Protein AF-A0A3A9EBL4-F1 (afdb_monomer)

Solvent-accessible surface area (backbone atoms only — not comparable to full-atom values): 12236 Å² total; per-residue (Å²): 110,71,69,59,55,54,48,52,52,47,47,51,51,21,50,49,46,47,50,50,47,50,52,38,44,67,73,43,67,75,43,18,71,71,34,55,80,47,41,34,54,45,45,35,53,19,52,48,49,41,44,66,68,71,44,68,57,75,61,40,61,74,67,60,41,65,67,60,50,49,48,53,50,51,47,51,51,49,47,52,52,33,62,72,68,69,54,61,70,53,60,49,29,47,53,45,39,51,49,50,49,65,68,35,67,89,73,61,85,75,53,71,67,57,51,51,52,56,17,48,51,18,36,53,50,29,50,54,53,69,76,48,73,64,74,92,45,57,45,48,56,44,17,39,51,42,50,55,17,42,54,26,30,46,51,40,40,49,55,48,25,67,74,67,68,40,70,72,40,51,61,53,43,52,49,51,50,52,53,46,48,53,50,32,60,73,50,63,6,66,70,28,52,54,53,48,53,52,48,49,50,64,70,72,49,60,74,76,65,67,71,42,69,63,59,58,53,50,53,51,50,55,60,61,70,74,108

Structure (mmCIF, N/CA/C/O backbone):
data_AF-A0A3A9EBL4-F1
#
_entry.id   AF-A0A3A9EBL4-F1
#
loop_
_atom_site.group_PDB
_atom_site.id
_atom_site.type_symbol
_atom_site.label_atom_id
_atom_site.label_alt_id
_atom_site.label_comp_id
_atom_site.label_asym_id
_atom_site.label_entity_id
_atom_site.label_seq_id
_atom_site.pdbx_PDB_ins_code
_atom_site.Cartn_x
_atom_site.Cartn_y
_atom_site.Cartn_z
_atom_site.occupancy
_atom_site.B_iso_or_equiv
_atom_site.auth_seq_id
_atom_site.auth_comp_id
_atom_site.auth_asym_id
_atom_site.auth_atom_id
_atom_site.pdbx_PDB_model_num
ATOM 1 N N . MET A 1 1 ? -13.754 17.097 17.887 1.00 50.94 1 MET A N 1
ATOM 2 C CA . MET A 1 1 ? -12.841 17.526 16.794 1.00 50.94 1 MET A CA 1
ATOM 3 C C . MET A 1 1 ? -11.365 17.196 17.041 1.00 50.94 1 MET A C 1
ATOM 5 O O . MET A 1 1 ? -10.735 16.683 16.127 1.00 50.94 1 MET A O 1
ATOM 9 N N . ALA A 1 2 ? -10.790 17.429 18.232 1.00 55.41 2 ALA A N 1
ATOM 10 C CA . ALA A 1 2 ? -9.366 17.145 18.490 1.00 55.41 2 ALA A CA 1
ATOM 11 C C . ALA A 1 2 ? -8.974 15.657 18.332 1.00 55.41 2 ALA A C 1
ATOM 13 O O . ALA A 1 2 ? -7.968 15.364 17.695 1.00 55.41 2 ALA A O 1
ATOM 14 N N . ASN A 1 3 ? -9.797 14.718 18.820 1.00 66.56 3 ASN A N 1
ATOM 15 C CA . ASN A 1 3 ? -9.537 13.278 18.655 1.00 66.56 3 ASN A CA 1
ATOM 16 C C . ASN A 1 3 ? -9.645 12.800 17.198 1.00 66.56 3 ASN A C 1
ATOM 18 O O . ASN A 1 3 ? -8.901 11.910 16.812 1.00 66.56 3 ASN A O 1
ATOM 22 N N . MET A 1 4 ? -10.517 13.403 16.380 1.00 67.44 4 MET A N 1
ATOM 23 C CA . MET A 1 4 ? -10.627 13.042 14.959 1.00 67.44 4 MET A CA 1
ATOM 24 C C . MET A 1 4 ? -9.386 13.479 14.177 1.00 67.44 4 MET A C 1
ATOM 26 O O . MET A 1 4 ? -8.810 12.665 13.468 1.00 67.44 4 MET A O 1
ATOM 30 N N . ARG A 1 5 ? -8.901 14.710 14.405 1.00 76.31 5 ARG A N 1
ATOM 31 C CA . ARG A 1 5 ? -7.647 15.188 13.799 1.00 76.31 5 ARG A CA 1
ATOM 32 C C . ARG A 1 5 ? -6.445 14.343 14.218 1.00 76.31 5 ARG A C 1
ATOM 34 O O . ARG A 1 5 ? -5.643 13.973 13.376 1.00 76.31 5 ARG A O 1
ATOM 41 N N . LYS A 1 6 ? -6.339 13.979 15.504 1.00 81.38 6 LYS A N 1
ATOM 42 C CA 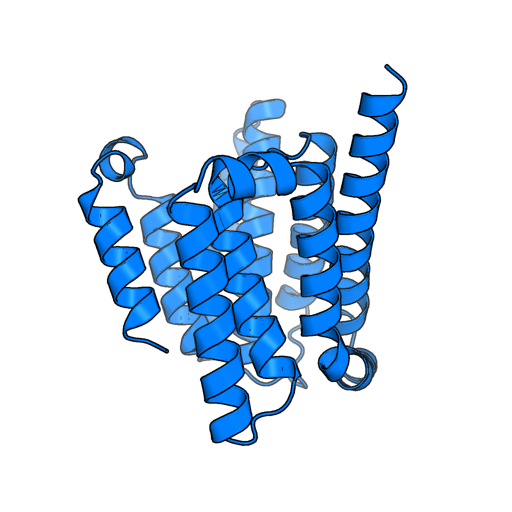. LYS A 1 6 ? -5.267 13.088 15.990 1.00 81.38 6 LYS A CA 1
ATOM 43 C C . LYS A 1 6 ? -5.276 11.727 15.290 1.00 81.38 6 LYS A C 1
ATOM 45 O O . LYS A 1 6 ? -4.216 11.259 14.893 1.00 81.38 6 LYS A O 1
ATOM 50 N N . ARG A 1 7 ? -6.454 11.118 15.111 1.00 86.06 7 ARG A N 1
ATOM 51 C CA . ARG A 1 7 ? -6.583 9.845 14.385 1.00 86.06 7 ARG A CA 1
ATOM 52 C C . ARG A 1 7 ? -6.145 9.976 12.931 1.00 86.06 7 ARG A C 1
ATOM 54 O O . ARG A 1 7 ? -5.419 9.119 12.448 1.00 86.06 7 ARG A O 1
ATOM 61 N N . GLU A 1 8 ? -6.529 11.060 12.269 1.00 90.25 8 GLU A N 1
ATOM 62 C CA . GLU A 1 8 ? -6.142 11.316 10.882 1.00 90.25 8 GLU A CA 1
ATOM 63 C C . GLU A 1 8 ? -4.623 11.494 10.719 1.00 90.25 8 GLU A C 1
ATOM 65 O O . GLU A 1 8 ? -4.043 10.952 9.782 1.00 90.25 8 GLU A O 1
ATOM 70 N N . TYR A 1 9 ? -3.948 12.173 11.654 1.00 92.00 9 TYR A N 1
ATOM 71 C CA . TYR A 1 9 ? -2.482 12.272 11.641 1.00 92.00 9 TYR A CA 1
ATOM 72 C C . TYR A 1 9 ? -1.793 10.910 11.773 1.00 92.00 9 TYR A C 1
ATOM 74 O O . TYR A 1 9 ? -0.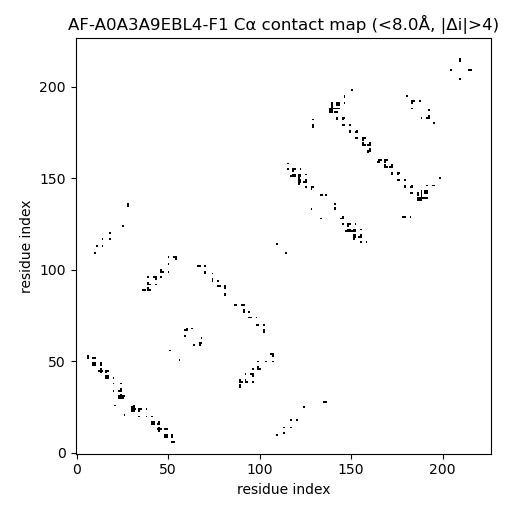781 10.682 11.115 1.00 92.00 9 TYR A O 1
ATOM 82 N N . ILE A 1 10 ? -2.331 10.001 12.593 1.00 93.06 10 ILE A N 1
ATOM 83 C CA . ILE A 1 10 ? -1.776 8.648 12.743 1.00 93.06 10 ILE A CA 1
ATOM 84 C C . ILE A 1 10 ? -1.966 7.838 11.455 1.00 93.06 10 ILE A C 1
ATOM 86 O O . ILE A 1 10 ? -1.046 7.135 11.043 1.00 93.06 10 ILE A O 1
ATOM 90 N N . ASP A 1 11 ? -3.107 7.982 10.778 1.00 93.88 11 ASP A N 1
ATOM 91 C CA . ASP A 1 11 ? -3.339 7.345 9.477 1.00 93.88 11 ASP A CA 1
ATOM 92 C C . ASP A 1 11 ? -2.333 7.846 8.424 1.00 93.88 11 ASP A C 1
ATOM 94 O O . ASP A 1 11 ? -1.742 7.051 7.693 1.00 93.88 11 ASP A O 1
ATOM 98 N N . TRP A 1 12 ? -2.078 9.159 8.381 1.00 95.38 12 TRP A N 1
ATOM 99 C CA . TRP A 1 12 ? -1.056 9.741 7.505 1.00 95.38 12 TRP A CA 1
ATOM 100 C C . TRP A 1 12 ? 0.360 9.285 7.865 1.00 95.38 12 TRP A C 1
ATOM 102 O O . TRP A 1 12 ? 1.151 9.016 6.965 1.00 95.38 12 TRP A O 1
ATOM 112 N N . ALA A 1 13 ? 0.685 9.157 9.154 1.00 95.00 13 ALA A N 1
ATOM 113 C CA . ALA A 1 13 ? 1.974 8.634 9.599 1.00 95.00 13 ALA A CA 1
ATOM 114 C C . ALA A 1 13 ? 2.163 7.164 9.187 1.00 95.00 13 ALA A C 1
ATOM 116 O O . ALA A 1 13 ? 3.221 6.796 8.681 1.00 95.00 13 ALA A O 1
ATOM 117 N N . SER A 1 14 ? 1.122 6.339 9.335 1.00 95.12 14 SER A N 1
ATOM 118 C CA . SER A 1 14 ? 1.110 4.952 8.860 1.00 95.12 14 SER A CA 1
ATOM 119 C C . SER A 1 14 ? 1.369 4.883 7.350 1.00 95.12 14 SER A C 1
ATOM 121 O O . SER A 1 14 ? 2.257 4.149 6.904 1.00 95.12 14 SER A O 1
ATOM 123 N N . LEU A 1 15 ? 0.668 5.705 6.568 1.00 94.88 15 LEU A N 1
ATOM 124 C CA . LEU A 1 15 ? 0.833 5.792 5.118 1.00 94.88 15 LEU A CA 1
ATOM 125 C C . LEU A 1 15 ? 2.241 6.270 4.724 1.00 94.88 15 LEU A C 1
ATOM 127 O O . LEU A 1 15 ? 2.848 5.700 3.820 1.00 94.88 15 LEU A O 1
ATOM 131 N N . LEU A 1 16 ? 2.797 7.251 5.440 1.00 96.25 16 LEU A N 1
ATOM 132 C CA . LEU A 1 16 ? 4.153 7.754 5.218 1.00 96.25 16 LEU A CA 1
ATOM 133 C C . LEU A 1 16 ? 5.217 6.670 5.434 1.00 96.25 16 LEU A C 1
ATOM 135 O O . LEU A 1 16 ? 6.160 6.592 4.647 1.00 96.25 16 LEU A O 1
ATOM 139 N N . ILE A 1 17 ? 5.065 5.814 6.451 1.00 95.88 17 ILE A N 1
ATOM 140 C CA . ILE A 1 17 ? 5.973 4.676 6.676 1.00 95.88 17 ILE A CA 1
ATOM 141 C C . ILE A 1 17 ? 5.939 3.737 5.468 1.00 95.88 17 ILE A C 1
ATOM 143 O O . ILE A 1 17 ? 6.992 3.427 4.912 1.00 95.88 17 ILE A O 1
ATOM 147 N N . THR A 1 18 ? 4.745 3.339 5.015 1.00 94.06 18 THR A N 1
ATOM 148 C CA . THR A 1 18 ? 4.609 2.461 3.841 1.00 94.06 18 THR A CA 1
ATOM 149 C C . THR A 1 18 ? 5.254 3.089 2.607 1.00 94.06 18 THR A C 1
ATOM 151 O O . THR A 1 18 ? 6.053 2.443 1.933 1.00 94.06 18 THR A O 1
ATOM 154 N N . ILE A 1 19 ? 4.974 4.365 2.335 1.00 95.12 19 ILE A N 1
ATOM 155 C CA . ILE A 1 19 ? 5.550 5.088 1.194 1.00 95.12 19 ILE A CA 1
ATOM 156 C C . ILE A 1 19 ? 7.072 5.145 1.292 1.00 95.12 19 ILE A C 1
ATOM 158 O O . ILE A 1 19 ? 7.754 4.885 0.307 1.00 95.12 19 ILE A O 1
ATOM 162 N N . THR A 1 20 ? 7.617 5.431 2.472 1.00 95.44 20 THR A N 1
ATOM 163 C CA . THR A 1 20 ? 9.068 5.488 2.682 1.00 95.44 20 THR A CA 1
ATOM 164 C C . THR A 1 20 ? 9.716 4.157 2.310 1.00 95.44 20 THR A C 1
ATOM 166 O O . THR A 1 20 ? 10.693 4.140 1.566 1.00 95.44 20 THR A O 1
ATOM 169 N N . PHE A 1 21 ? 9.135 3.033 2.737 1.00 94.19 21 PHE A N 1
ATOM 170 C CA . PHE A 1 21 ? 9.635 1.710 2.364 1.00 94.19 21 PHE A CA 1
ATOM 171 C C . PHE A 1 21 ? 9.464 1.398 0.875 1.00 94.19 21 PHE A C 1
ATOM 173 O O . PHE A 1 21 ? 10.365 0.789 0.305 1.00 94.19 21 PHE A O 1
ATOM 180 N N . LEU A 1 22 ? 8.391 1.853 0.216 1.00 92.88 22 LEU A N 1
ATOM 181 C CA . LEU A 1 22 ? 8.266 1.737 -1.244 1.00 92.88 22 LEU A CA 1
ATOM 182 C C . LEU A 1 22 ? 9.399 2.483 -1.963 1.00 92.88 22 LEU A C 1
ATOM 184 O O . LEU A 1 22 ? 10.016 1.934 -2.872 1.00 92.88 22 LEU A O 1
ATOM 188 N N . PHE A 1 23 ? 9.713 3.705 -1.532 1.00 94.12 23 PHE A N 1
ATOM 189 C CA . PHE A 1 23 ? 10.810 4.499 -2.092 1.00 94.12 23 PHE A CA 1
ATOM 190 C C . PHE A 1 23 ? 12.172 3.849 -1.851 1.00 94.12 23 PHE A C 1
ATOM 192 O O . PHE A 1 23 ? 12.937 3.680 -2.799 1.00 94.12 23 PHE A O 1
ATOM 199 N N . LEU A 1 24 ? 12.452 3.423 -0.621 1.00 93.38 24 LEU A N 1
ATOM 200 C CA . LEU A 1 24 ? 13.705 2.747 -0.290 1.00 93.38 24 LEU A CA 1
ATOM 201 C C . LEU A 1 24 ? 13.864 1.426 -1.053 1.00 93.38 24 LEU A C 1
ATOM 203 O O . LEU A 1 24 ? 14.941 1.149 -1.564 1.00 93.38 24 LEU A O 1
ATOM 207 N N . CYS A 1 25 ? 12.801 0.631 -1.179 1.00 90.88 25 CYS A N 1
ATOM 208 C CA . CYS A 1 25 ? 12.890 -0.684 -1.811 1.00 90.88 25 CYS A CA 1
ATOM 209 C C . CYS A 1 25 ? 12.867 -0.631 -3.341 1.00 90.88 25 CYS A C 1
ATOM 211 O O . CYS A 1 25 ? 13.392 -1.540 -3.979 1.00 90.88 25 CYS A O 1
ATOM 213 N N . PHE A 1 26 ? 12.234 0.373 -3.955 1.00 90.44 26 PHE A N 1
ATOM 214 C CA . PHE A 1 26 ? 11.895 0.296 -5.380 1.00 90.44 26 PHE A CA 1
ATOM 215 C C . PHE A 1 26 ? 12.433 1.440 -6.245 1.00 90.44 26 PHE A C 1
ATOM 217 O O . PHE A 1 26 ? 12.170 1.456 -7.453 1.00 90.44 26 PHE A O 1
ATOM 224 N N . ILE A 1 27 ? 13.222 2.368 -5.689 1.00 91.12 27 ILE A N 1
ATOM 225 C CA . ILE A 1 27 ? 13.956 3.373 -6.481 1.00 91.12 27 ILE A CA 1
ATOM 226 C C . ILE A 1 27 ? 15.198 2.790 -7.151 1.00 91.12 27 ILE A C 1
ATOM 228 O O . ILE A 1 27 ? 15.400 3.037 -8.336 1.00 91.12 27 ILE A O 1
ATOM 232 N N . ASN A 1 28 ? 16.018 2.022 -6.445 1.00 88.19 28 ASN A N 1
ATOM 233 C CA . ASN A 1 28 ? 17.206 1.383 -7.007 1.00 88.19 28 ASN A CA 1
ATOM 234 C C . ASN A 1 28 ? 17.581 0.145 -6.184 1.00 88.19 28 ASN A C 1
ATOM 236 O O . ASN A 1 28 ? 17.116 -0.025 -5.052 1.00 88.19 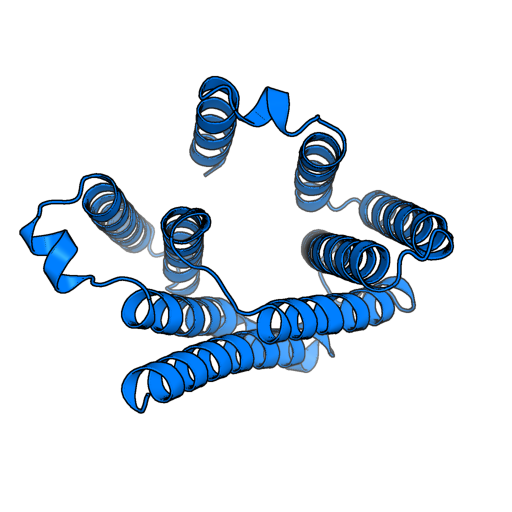28 ASN A O 1
ATOM 240 N N . HIS A 1 29 ? 18.417 -0.707 -6.772 1.00 88.94 29 HIS A N 1
ATOM 241 C CA . HIS A 1 29 ? 18.798 -1.974 -6.164 1.00 88.94 29 HIS A CA 1
ATOM 242 C C . HIS A 1 29 ? 19.639 -1.794 -4.887 1.00 88.94 29 HIS A C 1
ATOM 244 O O . HIS A 1 29 ? 19.386 -2.454 -3.884 1.00 88.94 29 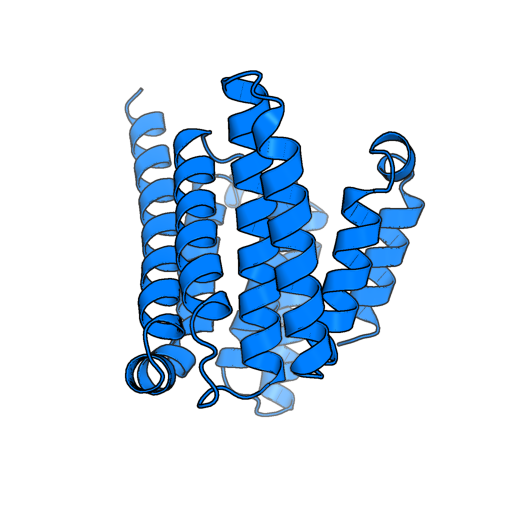HIS A O 1
ATOM 250 N N . ASP A 1 30 ? 20.555 -0.824 -4.860 1.00 90.19 30 ASP A N 1
ATOM 251 C CA . ASP A 1 30 ? 21.404 -0.572 -3.685 1.00 90.19 30 ASP A CA 1
ATOM 252 C C . ASP A 1 30 ? 20.604 -0.204 -2.426 1.00 90.19 30 ASP A C 1
ATOM 254 O O . ASP A 1 30 ? 20.937 -0.615 -1.311 1.00 90.19 30 ASP A O 1
ATOM 258 N N . ASN A 1 31 ? 19.546 0.599 -2.575 1.00 91.25 31 ASN A N 1
ATOM 259 C CA . ASN A 1 31 ? 18.668 0.937 -1.458 1.00 91.25 31 ASN A CA 1
ATOM 260 C C . ASN A 1 31 ? 17.785 -0.255 -1.082 1.00 91.25 31 ASN A C 1
ATOM 262 O O . ASN A 1 31 ? 17.530 -0.463 0.105 1.00 91.25 31 ASN A O 1
ATOM 266 N N . TYR A 1 32 ? 17.366 -1.056 -2.066 1.00 90.06 32 TYR A N 1
ATOM 267 C CA . TYR A 1 32 ? 16.613 -2.281 -1.832 1.00 90.06 32 TYR A CA 1
ATOM 268 C C . TYR A 1 32 ? 17.365 -3.254 -0.933 1.00 90.06 32 TYR A C 1
ATOM 270 O O . TYR A 1 32 ? 16.809 -3.673 0.080 1.00 90.06 32 TYR A O 1
ATOM 278 N N . GLU A 1 33 ? 18.623 -3.572 -1.242 1.00 88.94 33 GLU A N 1
ATOM 279 C CA . GLU A 1 33 ? 19.418 -4.519 -0.449 1.00 88.94 33 GLU A CA 1
ATOM 280 C C . GLU A 1 33 ? 19.565 -4.074 1.012 1.00 88.94 33 GLU A C 1
ATOM 282 O O . GLU A 1 33 ? 19.523 -4.892 1.932 1.00 88.94 33 GLU A O 1
ATOM 287 N N . LYS A 1 34 ? 19.662 -2.761 1.242 1.00 92.06 34 LYS A N 1
ATOM 288 C CA . LYS A 1 34 ? 19.751 -2.177 2.587 1.00 92.06 34 LYS A CA 1
ATOM 289 C C . LYS A 1 34 ? 18.406 -2.158 3.312 1.00 92.06 34 LYS A C 1
ATOM 291 O O . LYS A 1 34 ? 18.365 -2.290 4.534 1.00 92.06 34 LYS A O 1
ATOM 296 N N . ALA A 1 35 ? 17.310 -1.962 2.584 1.00 91.38 35 ALA A N 1
ATOM 297 C CA . ALA A 1 35 ? 15.981 -1.770 3.157 1.00 91.38 35 ALA A CA 1
ATOM 298 C C . ALA A 1 35 ? 15.193 -3.074 3.336 1.00 91.38 35 ALA A C 1
ATOM 300 O O . ALA A 1 35 ? 14.399 -3.178 4.274 1.00 91.38 35 ALA A O 1
ATOM 301 N N . ILE A 1 36 ? 15.414 -4.077 2.479 1.00 87.44 36 ILE A N 1
ATOM 302 C CA . ILE A 1 36 ? 14.648 -5.328 2.468 1.00 87.44 36 ILE A CA 1
ATOM 303 C C . ILE A 1 36 ? 14.659 -6.088 3.807 1.00 87.44 36 ILE A C 1
ATOM 305 O O . ILE A 1 36 ? 13.593 -6.590 4.174 1.00 87.44 36 ILE A O 1
ATOM 309 N N . PRO A 1 37 ? 15.747 -6.112 4.616 1.00 88.62 37 PRO A N 1
ATOM 310 C CA . PRO A 1 37 ? 15.721 -6.784 5.918 1.00 88.62 37 PRO A CA 1
ATOM 311 C C . PRO A 1 37 ? 14.736 -6.147 6.908 1.00 88.62 37 PRO A C 1
ATOM 313 O O . PRO A 1 37 ? 14.269 -6.808 7.834 1.00 88.62 37 PRO A O 1
ATOM 316 N N . TYR A 1 38 ? 14.403 -4.869 6.707 1.00 89.81 38 TYR A N 1
ATOM 317 C CA . TYR A 1 38 ? 13.516 -4.091 7.571 1.00 89.81 38 TYR A CA 1
ATOM 318 C C . TYR A 1 38 ? 12.125 -3.877 6.965 1.00 89.81 38 TYR A C 1
ATOM 320 O O . TYR A 1 38 ? 11.233 -3.392 7.658 1.00 89.81 38 TYR A O 1
ATOM 328 N N . ALA A 1 39 ? 11.911 -4.231 5.695 1.00 89.25 39 ALA A N 1
ATOM 329 C CA . ALA A 1 39 ? 10.679 -3.916 4.976 1.00 89.25 39 ALA A CA 1
ATOM 330 C C . ALA A 1 39 ? 9.435 -4.560 5.605 1.00 89.25 39 ALA A C 1
ATOM 332 O O . ALA A 1 39 ? 8.413 -3.892 5.770 1.00 89.25 39 ALA A O 1
ATOM 333 N N . SER A 1 40 ? 9.515 -5.831 6.019 1.00 89.44 40 SER A N 1
ATOM 334 C CA . SER A 1 40 ? 8.381 -6.509 6.660 1.00 89.44 40 SER A CA 1
ATOM 335 C C . SER A 1 40 ? 8.072 -5.941 8.048 1.00 89.44 40 SER A C 1
ATOM 337 O O . SER A 1 40 ? 6.899 -5.786 8.387 1.00 89.44 40 SER A O 1
ATOM 339 N N . LEU A 1 41 ? 9.096 -5.543 8.811 1.00 90.88 41 LEU A N 1
ATOM 340 C CA . LEU A 1 41 ? 8.935 -4.827 10.080 1.00 90.88 41 LEU A CA 1
ATOM 341 C C . LEU A 1 41 ? 8.310 -3.440 9.867 1.00 90.88 41 LEU A C 1
ATOM 343 O O . LEU A 1 41 ? 7.424 -3.041 10.619 1.00 90.88 41 LEU A O 1
ATOM 347 N N . GLY A 1 42 ? 8.739 -2.715 8.833 1.00 92.62 42 GLY A N 1
ATOM 348 C CA . GLY A 1 42 ? 8.178 -1.421 8.451 1.00 92.62 42 GLY A CA 1
ATOM 349 C C . GLY A 1 42 ? 6.696 -1.507 8.097 1.00 92.62 42 GLY A C 1
ATOM 350 O O . GLY A 1 42 ? 5.889 -0.719 8.595 1.00 92.62 42 GLY A O 1
ATOM 351 N N . ALA A 1 43 ? 6.321 -2.510 7.301 1.00 92.31 43 ALA A N 1
ATOM 352 C CA . ALA A 1 43 ? 4.926 -2.811 6.998 1.00 92.31 43 ALA A CA 1
ATOM 353 C C . ALA A 1 43 ? 4.134 -3.174 8.266 1.00 92.31 43 ALA A C 1
ATOM 355 O O . ALA A 1 43 ? 3.033 -2.661 8.455 1.00 92.31 43 ALA A O 1
ATOM 356 N N . PHE A 1 44 ? 4.717 -3.950 9.184 1.00 92.88 44 PHE A N 1
ATOM 357 C CA . PHE A 1 44 ? 4.071 -4.301 10.450 1.00 92.88 44 PHE A CA 1
ATOM 358 C C . PHE A 1 44 ? 3.850 -3.085 11.346 1.00 92.88 44 PHE A C 1
ATOM 360 O O . PHE A 1 44 ? 2.770 -2.917 11.906 1.00 92.88 44 PHE A O 1
ATOM 367 N N . ALA A 1 45 ? 4.831 -2.189 11.439 1.00 93.88 45 ALA A N 1
ATOM 368 C CA . ALA A 1 45 ? 4.693 -0.936 12.171 1.00 93.88 45 ALA A CA 1
ATOM 369 C C . ALA A 1 45 ? 3.600 -0.045 11.558 1.00 93.88 45 ALA A C 1
ATOM 371 O O . ALA A 1 45 ? 2.762 0.492 12.281 1.00 93.88 45 ALA A O 1
ATOM 372 N N . SER A 1 46 ? 3.566 0.074 10.227 1.00 95.31 46 SER A N 1
ATOM 373 C CA . SER A 1 46 ? 2.539 0.835 9.511 1.00 95.31 46 SER A CA 1
ATOM 374 C C . SER A 1 46 ? 1.133 0.270 9.753 1.00 95.31 46 SER A C 1
ATOM 376 O O . SER A 1 46 ? 0.241 1.008 10.187 1.00 95.31 46 SER A O 1
ATOM 378 N N . LEU A 1 47 ? 0.938 -1.035 9.544 1.00 94.06 47 LEU A N 1
ATOM 379 C CA . LEU A 1 47 ? -0.345 -1.712 9.741 1.00 94.06 47 LEU A CA 1
ATOM 380 C C . LEU A 1 47 ? -0.760 -1.731 11.212 1.00 94.06 47 LEU A C 1
ATOM 382 O O . LEU A 1 47 ? -1.926 -1.500 11.515 1.00 94.06 47 LEU A O 1
ATOM 386 N N . GLY A 1 48 ? 0.182 -1.936 12.131 1.00 93.31 48 GLY A N 1
ATOM 387 C CA . GLY A 1 48 ? -0.052 -1.899 13.571 1.00 93.31 48 GLY A CA 1
ATOM 388 C C . GLY A 1 48 ? -0.522 -0.524 14.047 1.00 93.31 48 GLY A C 1
ATOM 389 O O . GLY A 1 48 ? -1.499 -0.435 14.792 1.00 93.31 48 GLY A O 1
ATOM 390 N N . LEU A 1 49 ? 0.102 0.559 13.569 1.00 93.75 49 LEU A N 1
ATOM 391 C CA . LEU A 1 49 ? -0.364 1.923 13.847 1.00 93.75 49 LEU A CA 1
ATOM 392 C C . LEU A 1 49 ? -1.802 2.129 13.367 1.00 93.75 49 LEU A C 1
ATOM 394 O O . LEU A 1 49 ? -2.626 2.657 14.113 1.00 93.75 49 LEU A O 1
ATOM 398 N N . LEU A 1 50 ? -2.114 1.675 12.151 1.00 93.12 50 LEU A N 1
ATOM 399 C CA . LEU A 1 50 ? -3.456 1.770 11.580 1.00 93.12 50 LEU A CA 1
ATOM 400 C C . LEU A 1 50 ? -4.475 0.967 12.410 1.00 93.12 50 LEU A C 1
ATOM 402 O O . LEU A 1 50 ? -5.538 1.479 12.773 1.00 93.12 50 LEU A O 1
ATOM 406 N N . PHE A 1 51 ? -4.109 -0.265 12.773 1.00 92.75 51 PHE A N 1
ATOM 407 C CA . PHE A 1 51 ? -4.911 -1.191 13.561 1.00 92.75 51 PHE A CA 1
ATOM 408 C C . PHE A 1 51 ? -5.283 -0.585 14.913 1.00 92.75 51 PHE A C 1
ATOM 410 O O . PHE A 1 51 ? -6.465 -0.422 15.211 1.00 92.75 51 PHE A O 1
ATOM 417 N N . PHE A 1 52 ? -4.301 -0.172 15.717 1.00 92.19 52 PHE A N 1
ATOM 418 C CA . PHE A 1 52 ? -4.571 0.370 17.052 1.00 92.19 52 PHE A CA 1
ATOM 419 C C . PHE A 1 52 ? -5.264 1.739 17.018 1.00 92.19 52 PHE A C 1
ATOM 421 O O . PHE A 1 52 ? -5.953 2.100 17.975 1.00 92.19 52 PHE A O 1
ATOM 428 N N . ASN A 1 53 ? -5.127 2.496 15.926 1.00 92.81 53 ASN A N 1
ATOM 429 C CA . ASN A 1 53 ? -5.805 3.779 15.755 1.00 92.81 53 ASN A CA 1
ATOM 430 C C . ASN A 1 53 ? -7.303 3.627 15.436 1.00 92.81 53 ASN A C 1
ATOM 432 O O . ASN A 1 53 ? -8.139 4.383 15.948 1.00 92.81 53 ASN A O 1
ATOM 436 N N . LYS A 1 54 ? -7.648 2.660 14.578 1.00 89.44 54 LYS A N 1
ATOM 437 C CA . LYS A 1 54 ? -9.003 2.484 14.029 1.00 89.44 54 LYS A CA 1
ATOM 438 C C . LYS A 1 54 ? -9.826 1.461 14.798 1.00 89.44 54 LYS A C 1
ATOM 440 O O . LYS A 1 54 ? -11.029 1.655 14.973 1.00 89.44 54 LYS A O 1
ATOM 445 N N . ILE A 1 55 ? -9.191 0.402 15.287 1.00 88.69 55 ILE A N 1
ATOM 446 C CA . ILE A 1 55 ? -9.865 -0.725 15.922 1.00 88.69 55 ILE A CA 1
ATOM 447 C C . ILE A 1 55 ? -9.768 -0.582 17.444 1.00 88.69 55 ILE A C 1
ATOM 449 O O . ILE A 1 55 ? -8.669 -0.489 17.995 1.00 88.69 55 ILE A O 1
ATOM 453 N N . PRO A 1 56 ? -10.899 -0.601 18.174 1.00 87.56 56 PRO A N 1
ATOM 454 C CA . PRO A 1 56 ? -10.897 -0.506 19.628 1.00 87.56 56 PRO A CA 1
ATOM 455 C C . PRO A 1 56 ? -10.503 -1.856 20.257 1.00 87.56 56 PRO A C 1
ATOM 457 O O . PRO A 1 56 ? -11.324 -2.530 20.887 1.00 87.56 56 PRO A O 1
ATOM 460 N N . PHE A 1 57 ? -9.234 -2.240 20.092 1.00 87.19 57 PHE A N 1
ATOM 461 C CA . PHE A 1 57 ? -8.663 -3.549 20.429 1.00 87.19 57 PHE A CA 1
ATOM 462 C C . PHE A 1 57 ? -9.036 -4.039 21.834 1.00 87.19 57 PHE A C 1
ATOM 464 O O . PHE A 1 57 ? -9.623 -5.108 21.982 1.00 87.19 57 PHE A O 1
ATOM 471 N N . LEU A 1 58 ? -8.796 -3.220 22.865 1.00 86.12 58 LEU A N 1
ATOM 472 C CA . LEU A 1 58 ? -9.099 -3.562 24.263 1.00 86.12 58 LEU A CA 1
ATOM 473 C C . LEU A 1 58 ? -10.580 -3.898 24.491 1.00 86.12 58 LEU A C 1
ATOM 475 O O . LEU A 1 58 ? -10.909 -4.755 25.310 1.00 86.12 58 LEU A O 1
ATOM 479 N N . SER A 1 59 ? -11.484 -3.224 23.777 1.00 87.06 59 SER A N 1
ATOM 480 C CA . SER A 1 59 ? -12.921 -3.472 23.904 1.00 87.06 59 SER A CA 1
ATOM 481 C C . SER A 1 59 ? -13.337 -4.781 23.228 1.00 87.06 59 SER A C 1
ATOM 483 O O . SER A 1 59 ? -14.153 -5.517 23.781 1.00 87.06 59 SER A O 1
ATOM 485 N N . LEU A 1 60 ? -12.743 -5.101 22.075 1.00 87.88 60 LEU A N 1
ATOM 486 C CA . LEU A 1 60 ? -13.016 -6.326 21.322 1.00 87.88 60 LEU A CA 1
ATOM 487 C C . LEU A 1 60 ? -12.424 -7.557 22.011 1.00 87.88 60 LEU A C 1
ATOM 489 O O . LEU A 1 60 ? -13.073 -8.602 22.062 1.00 87.88 60 LEU A O 1
ATOM 493 N N . LEU A 1 61 ? -11.256 -7.404 22.642 1.00 87.00 61 LEU A N 1
ATOM 494 C CA . LEU A 1 61 ? -10.639 -8.446 23.459 1.00 87.00 61 LEU A CA 1
ATOM 495 C C . LEU A 1 61 ? -11.562 -8.855 24.619 1.00 87.00 61 LEU A C 1
ATOM 497 O O . LEU A 1 61 ? -11.845 -10.038 24.806 1.00 87.00 61 LEU A O 1
ATOM 501 N N . LYS A 1 62 ? -12.113 -7.870 25.347 1.00 87.94 62 LYS A N 1
ATOM 502 C CA . LYS A 1 62 ? -13.076 -8.105 26.440 1.00 87.94 62 LYS A CA 1
ATOM 503 C C . LYS A 1 62 ? -14.374 -8.749 25.952 1.00 87.94 62 LYS A C 1
ATOM 505 O O . LYS A 1 62 ? -14.941 -9.583 26.652 1.00 87.94 62 LYS A O 1
ATOM 510 N N . LYS A 1 63 ? -14.832 -8.385 24.751 1.00 90.38 63 LYS A N 1
ATOM 511 C CA . LYS A 1 63 ? -16.036 -8.947 24.117 1.00 90.38 63 LYS A CA 1
ATOM 512 C C . LYS A 1 63 ? -15.821 -10.328 23.491 1.00 90.38 63 LYS A C 1
ATOM 514 O O . LYS A 1 63 ? -16.785 -10.901 22.994 1.00 90.38 63 LYS A O 1
ATOM 519 N N . LYS A 1 64 ? -14.599 -10.870 23.538 1.00 86.00 64 LYS A N 1
ATOM 520 C CA . LYS A 1 64 ? -14.229 -12.151 22.919 1.00 86.00 64 LYS A CA 1
ATOM 521 C C . LYS A 1 64 ? -14.617 -12.217 21.439 1.00 86.00 64 LYS A C 1
ATOM 523 O O . LYS A 1 64 ? -15.204 -13.200 20.989 1.00 86.00 64 LYS A O 1
ATOM 528 N N . ASP A 1 65 ? -14.290 -11.162 20.696 1.00 86.69 65 ASP A N 1
ATOM 529 C CA . ASP A 1 65 ? -14.510 -11.133 19.251 1.00 86.69 65 ASP A CA 1
ATOM 530 C C . ASP A 1 65 ? -13.805 -12.316 18.565 1.00 86.69 65 ASP A C 1
ATOM 532 O O . ASP A 1 65 ? -12.601 -12.519 18.731 1.00 86.69 65 ASP A O 1
ATOM 536 N N . LYS A 1 66 ? -14.572 -13.136 17.838 1.00 84.62 66 LYS A N 1
ATOM 537 C CA . LYS A 1 66 ? -14.076 -14.408 17.292 1.00 84.62 66 LYS A CA 1
ATOM 538 C C . LYS A 1 66 ? -13.028 -14.201 16.205 1.00 84.62 66 LYS A C 1
ATOM 540 O O . LYS A 1 66 ? -12.096 -14.994 16.125 1.00 84.62 66 LYS A O 1
ATOM 545 N N . GLU A 1 67 ? -13.176 -13.164 15.386 1.00 79.19 67 GLU A N 1
ATOM 546 C CA . GLU A 1 67 ? -12.241 -12.868 14.300 1.00 79.19 67 GLU A CA 1
ATOM 547 C C . GLU A 1 67 ? -10.911 -12.367 14.862 1.00 79.19 67 GLU A C 1
ATOM 549 O O . GLU A 1 67 ? -9.852 -12.810 14.422 1.00 79.19 67 GLU A O 1
ATOM 554 N N . LEU A 1 68 ? -10.963 -11.520 15.894 1.00 84.56 68 LEU A N 1
ATOM 555 C CA . LEU A 1 68 ? -9.771 -11.040 16.587 1.00 84.56 68 LEU A CA 1
ATOM 556 C C . LEU A 1 68 ? -9.016 -12.185 17.271 1.00 84.56 68 LEU A C 1
ATOM 558 O O . LEU A 1 68 ? -7.795 -12.268 17.170 1.00 84.56 68 LEU A O 1
ATOM 562 N N . TRP A 1 69 ? -9.730 -13.085 17.953 1.00 83.88 69 TRP A N 1
ATOM 563 C CA . TRP A 1 69 ? -9.111 -14.256 18.575 1.00 83.88 69 TRP A CA 1
ATOM 564 C C . TRP A 1 69 ? -8.520 -15.218 17.546 1.00 83.88 69 TRP A C 1
ATOM 566 O O . TRP A 1 69 ? -7.446 -15.761 17.789 1.00 83.88 69 TRP A O 1
ATOM 576 N N . LEU A 1 70 ? -9.174 -15.403 16.396 1.00 82.69 70 LEU A N 1
ATOM 577 C CA . LEU A 1 70 ? -8.641 -16.220 15.307 1.00 82.69 70 LEU A CA 1
ATOM 578 C C . LEU A 1 70 ? -7.338 -15.629 14.755 1.00 82.69 70 LEU A C 1
ATOM 580 O O . LEU A 1 70 ? -6.383 -16.377 14.575 1.00 82.69 70 LEU A O 1
ATOM 584 N N . MET A 1 71 ? -7.273 -14.306 14.567 1.00 84.75 71 MET A N 1
ATOM 585 C CA . MET A 1 71 ? -6.046 -13.603 14.173 1.00 84.75 71 MET A CA 1
ATOM 586 C C . MET A 1 71 ? -4.928 -13.811 15.206 1.00 84.75 71 MET A C 1
ATOM 588 O O . MET A 1 71 ? -3.851 -14.268 14.845 1.00 84.75 71 MET A O 1
ATOM 592 N N . ILE A 1 72 ? -5.206 -13.573 16.495 1.00 85.38 72 ILE A N 1
ATOM 593 C CA . ILE A 1 72 ? -4.223 -13.732 17.585 1.00 85.38 72 ILE A CA 1
ATOM 594 C C . ILE A 1 72 ? -3.693 -15.170 17.665 1.00 85.38 72 ILE A C 1
ATOM 596 O O . ILE A 1 72 ? -2.494 -15.382 17.835 1.00 85.38 72 ILE A O 1
ATOM 600 N N . VAL A 1 73 ? -4.573 -16.170 17.559 1.00 84.44 73 VAL A N 1
ATOM 601 C CA . VAL A 1 73 ? -4.172 -17.584 17.595 1.00 84.44 73 VAL A CA 1
ATOM 602 C C . VAL A 1 73 ? -3.358 -17.949 16.355 1.00 84.44 73 VAL A C 1
ATOM 604 O O . VAL A 1 73 ? -2.347 -18.634 16.489 1.00 84.44 73 VAL A O 1
ATOM 607 N N . ALA A 1 74 ? -3.753 -17.480 15.168 1.00 80.81 74 ALA A N 1
ATOM 608 C CA . ALA A 1 74 ? -3.010 -17.717 13.934 1.00 80.81 74 ALA A CA 1
ATOM 609 C C . ALA A 1 74 ? -1.608 -17.086 13.980 1.00 80.81 74 ALA A C 1
ATOM 611 O O . ALA A 1 74 ? -0.634 -17.773 13.679 1.00 80.81 74 ALA A O 1
ATOM 612 N N . ASP A 1 75 ? -1.491 -15.838 14.442 1.00 82.12 75 ASP A N 1
ATOM 613 C CA . ASP A 1 75 ? -0.204 -15.164 14.663 1.00 82.12 75 ASP A CA 1
ATOM 614 C C . ASP A 1 75 ? 0.658 -15.922 15.685 1.00 82.12 75 ASP A C 1
ATOM 616 O O . ASP A 1 75 ? 1.857 -16.115 15.478 1.00 82.12 75 ASP A O 1
ATOM 620 N N . GLY A 1 76 ? 0.052 -16.400 16.778 1.00 83.06 76 GLY A N 1
ATOM 621 C CA . GLY A 1 76 ? 0.741 -17.184 17.804 1.00 83.06 76 GLY A CA 1
ATOM 622 C C . GLY A 1 76 ? 1.265 -18.527 17.286 1.00 83.06 76 GLY A C 1
ATOM 623 O O . GLY A 1 76 ? 2.406 -18.895 17.567 1.00 83.06 76 GLY A O 1
ATOM 624 N N . LEU A 1 77 ? 0.464 -19.242 16.491 1.00 83.19 77 LEU A N 1
ATOM 625 C CA . LEU A 1 77 ? 0.876 -20.490 15.842 1.00 83.19 77 LEU A CA 1
ATOM 626 C C . LEU A 1 77 ? 1.967 -20.249 14.796 1.00 83.19 77 LEU A C 1
ATOM 628 O O . LEU A 1 77 ? 2.925 -21.017 14.733 1.00 83.19 77 LEU A O 1
ATOM 632 N N . ALA A 1 78 ? 1.857 -19.174 14.012 1.00 79.44 78 ALA A N 1
ATOM 633 C CA . ALA A 1 78 ? 2.880 -18.782 13.052 1.00 79.44 78 ALA A CA 1
ATOM 634 C C . ALA A 1 78 ? 4.208 -18.465 13.751 1.00 79.44 78 ALA A C 1
ATOM 636 O O . ALA A 1 78 ? 5.251 -18.958 13.325 1.00 79.44 78 ALA A O 1
ATOM 637 N N . LEU A 1 79 ? 4.176 -17.715 14.858 1.00 81.31 79 LEU A N 1
ATOM 638 C CA . LEU A 1 79 ? 5.360 -17.440 15.671 1.00 81.31 79 LEU A CA 1
ATOM 639 C C . LEU A 1 79 ? 5.993 -18.735 16.187 1.00 81.31 79 LEU A C 1
ATOM 641 O O . LEU A 1 79 ? 7.197 -18.927 16.041 1.00 81.31 79 LEU A O 1
ATOM 645 N N . PHE A 1 80 ? 5.186 -19.635 16.755 1.00 82.12 80 PHE A N 1
ATOM 646 C CA . PHE A 1 80 ? 5.669 -20.919 17.258 1.00 82.12 80 PHE A CA 1
ATOM 647 C C . PHE A 1 80 ? 6.319 -21.758 16.152 1.00 82.12 80 PHE A C 1
ATOM 649 O O . PHE A 1 80 ? 7.430 -22.256 16.327 1.00 82.12 80 PHE A O 1
ATOM 656 N N . ASN A 1 81 ? 5.662 -21.866 14.995 1.00 81.31 81 ASN A N 1
ATOM 657 C CA . ASN A 1 81 ? 6.180 -22.607 13.849 1.00 81.31 81 ASN A CA 1
ATOM 658 C C . ASN A 1 81 ? 7.506 -22.018 13.339 1.00 81.31 81 ASN A C 1
ATOM 660 O O . ASN A 1 81 ? 8.448 -22.748 13.046 1.00 81.31 81 ASN A O 1
ATOM 664 N N . LEU A 1 82 ? 7.620 -20.691 13.279 1.00 81.50 82 LEU A N 1
ATOM 665 C CA . LEU A 1 82 ? 8.838 -20.031 12.809 1.00 81.50 82 LEU A CA 1
ATOM 666 C C . LEU A 1 82 ? 10.007 -20.171 13.784 1.00 81.50 82 LEU A C 1
ATOM 668 O O . LEU A 1 82 ? 11.137 -20.364 13.335 1.00 81.50 82 LEU A O 1
ATOM 672 N N . LEU A 1 83 ? 9.740 -20.127 15.094 1.00 81.00 83 LEU A N 1
ATOM 673 C CA . LEU A 1 83 ? 10.739 -20.435 16.118 1.00 81.00 83 LEU A CA 1
ATOM 674 C C . LEU A 1 83 ? 11.198 -21.895 16.020 1.00 81.00 83 LEU A C 1
ATOM 676 O O . LEU A 1 83 ? 12.388 -22.165 16.133 1.00 81.00 83 LEU A O 1
ATOM 680 N N . TYR A 1 84 ? 10.278 -22.826 15.754 1.00 81.25 84 TYR A N 1
ATOM 681 C CA . TYR A 1 84 ? 10.599 -24.243 15.577 1.00 81.25 84 TYR A CA 1
ATOM 682 C C . TYR A 1 84 ? 11.488 -24.502 14.348 1.00 81.25 84 TYR A C 1
ATOM 684 O O . TYR A 1 84 ? 12.432 -25.285 14.416 1.00 81.25 84 TYR A O 1
ATOM 692 N N . VAL A 1 85 ? 11.224 -23.812 13.234 1.00 81.88 85 VAL A N 1
ATOM 693 C CA . VAL A 1 85 ? 11.966 -23.961 11.967 1.00 81.88 85 VAL A CA 1
ATOM 694 C C . VAL A 1 85 ? 13.250 -23.105 11.929 1.00 81.88 85 VAL A C 1
ATOM 696 O O . VAL A 1 85 ? 13.996 -23.159 10.954 1.00 81.88 85 VAL A O 1
ATOM 699 N N . ASN A 1 86 ? 13.556 -22.333 12.984 1.00 75.62 86 ASN A N 1
ATOM 700 C CA . ASN A 1 86 ? 14.652 -21.347 13.014 1.00 75.62 86 ASN A CA 1
ATOM 701 C C . ASN A 1 86 ? 14.612 -20.368 11.823 1.00 75.62 86 ASN A C 1
ATOM 703 O O . ASN A 1 86 ? 15.642 -19.969 11.276 1.00 75.62 86 ASN A O 1
ATOM 707 N N . SER A 1 87 ? 13.409 -19.979 11.402 1.00 71.50 87 SER A N 1
ATOM 708 C CA . SER A 1 87 ? 13.243 -19.004 10.328 1.00 71.50 87 SER A CA 1
ATOM 709 C C . SER A 1 87 ? 13.529 -17.589 10.837 1.00 71.50 87 SER A C 1
ATOM 711 O O . SER A 1 87 ? 13.222 -17.242 11.977 1.00 71.50 87 SER A O 1
ATOM 713 N N . GLY A 1 88 ? 14.086 -16.734 9.976 1.00 74.25 88 GLY A N 1
ATOM 714 C CA . GLY A 1 88 ? 14.358 -15.339 10.321 1.00 74.25 88 GLY A CA 1
ATOM 715 C C . GLY A 1 88 ? 13.087 -14.558 10.684 1.00 74.25 88 GLY A C 1
ATOM 716 O O . GLY A 1 88 ? 12.010 -14.808 10.135 1.00 74.25 88 GLY A O 1
ATOM 717 N N . LEU A 1 89 ? 13.229 -13.555 11.560 1.00 72.88 89 LEU A N 1
ATOM 718 C CA . LEU A 1 89 ? 12.132 -12.694 12.038 1.00 72.88 89 LEU A CA 1
ATOM 719 C C . LEU A 1 89 ? 11.333 -12.031 10.903 1.00 72.88 89 LEU A C 1
ATOM 721 O O . LEU A 1 89 ? 10.147 -11.753 11.062 1.00 72.88 89 LEU A O 1
ATOM 725 N N . GLY A 1 90 ? 11.954 -11.816 9.740 1.00 73.00 90 GLY A N 1
ATOM 726 C CA . GLY A 1 90 ? 11.281 -11.263 8.567 1.00 73.00 90 GLY A CA 1
ATOM 727 C C . GLY A 1 90 ? 10.070 -12.087 8.115 1.00 73.00 90 GLY A C 1
ATOM 728 O O . GLY A 1 90 ? 9.056 -11.498 7.746 1.00 73.00 90 GLY A O 1
ATOM 729 N N . ALA A 1 91 ? 10.137 -13.421 8.212 1.00 77.19 91 ALA A N 1
ATOM 730 C CA . ALA A 1 91 ? 9.038 -14.314 7.844 1.00 77.19 91 ALA A CA 1
ATOM 731 C C . ALA A 1 91 ? 7.838 -14.185 8.796 1.00 77.19 91 ALA A C 1
ATOM 733 O O . ALA A 1 91 ? 6.693 -14.224 8.347 1.00 77.19 91 ALA A O 1
ATOM 734 N N . PHE A 1 92 ? 8.094 -13.952 10.088 1.00 81.75 92 PHE A N 1
ATOM 735 C CA . PHE A 1 92 ? 7.042 -13.722 11.082 1.00 81.75 92 PHE A CA 1
ATOM 736 C C . PHE A 1 92 ? 6.249 -12.464 10.754 1.00 81.75 92 PHE A C 1
ATOM 738 O O . PHE A 1 92 ? 5.024 -12.511 10.646 1.00 81.75 92 PHE A O 1
ATOM 745 N N . PHE A 1 93 ? 6.950 -11.357 10.505 1.00 85.00 93 PHE A N 1
ATOM 746 C CA . PHE A 1 93 ? 6.292 -10.107 10.146 1.00 85.00 93 PHE A CA 1
ATOM 747 C C . PHE A 1 93 ? 5.529 -10.211 8.825 1.00 85.00 93 PHE A C 1
ATOM 749 O O . PHE A 1 93 ? 4.467 -9.614 8.710 1.00 85.00 93 PHE A O 1
ATOM 756 N N . THR A 1 94 ? 5.991 -10.997 7.850 1.00 84.69 94 THR A N 1
ATOM 757 C CA . THR A 1 94 ? 5.229 -11.227 6.612 1.00 84.69 94 THR A CA 1
ATOM 758 C C . THR A 1 94 ? 3.877 -11.894 6.876 1.00 84.69 94 THR A C 1
ATOM 760 O O . THR A 1 94 ? 2.865 -11.423 6.353 1.00 84.69 94 THR A O 1
ATOM 763 N N . ILE A 1 95 ? 3.833 -12.940 7.711 1.00 82.75 95 ILE A N 1
ATOM 764 C CA . ILE A 1 95 ? 2.572 -13.608 8.074 1.00 82.75 95 ILE A CA 1
ATOM 765 C C . ILE A 1 95 ? 1.678 -12.660 8.884 1.00 82.75 95 ILE A C 1
ATOM 767 O O . ILE A 1 95 ? 0.505 -12.496 8.548 1.00 82.75 95 ILE A O 1
ATOM 771 N N . GLY A 1 96 ? 2.240 -11.968 9.879 1.00 85.38 96 GLY A N 1
ATOM 772 C CA . GLY A 1 96 ? 1.496 -11.000 10.686 1.00 85.38 96 GLY A CA 1
ATOM 773 C C . GLY A 1 96 ? 0.919 -9.850 9.856 1.00 85.38 96 GLY A C 1
ATOM 774 O O . GLY A 1 96 ? -0.226 -9.454 10.050 1.00 85.38 96 GLY A O 1
ATOM 775 N N . ASN A 1 97 ? 1.659 -9.353 8.861 1.00 89.88 97 ASN A N 1
ATOM 776 C CA . ASN A 1 97 ? 1.172 -8.331 7.931 1.00 89.88 97 ASN A CA 1
ATOM 777 C C . ASN A 1 97 ? -0.022 -8.824 7.115 1.00 89.88 97 ASN A C 1
ATOM 779 O O . ASN A 1 97 ? -0.999 -8.092 6.959 1.00 89.88 97 ASN A O 1
ATOM 783 N N . LEU A 1 98 ? 0.042 -10.058 6.608 1.00 85.69 98 LEU A N 1
ATOM 784 C CA . LEU A 1 98 ? -1.062 -10.662 5.869 1.00 85.69 98 LEU A CA 1
ATOM 785 C C . LEU A 1 98 ? -2.308 -10.796 6.754 1.00 85.69 98 LEU A C 1
ATOM 787 O O . LEU A 1 98 ? -3.398 -10.411 6.334 1.00 85.69 98 LEU A O 1
ATOM 791 N N . LEU A 1 99 ? -2.153 -11.294 7.982 1.00 84.00 99 LEU A N 1
ATOM 792 C CA . LEU A 1 99 ? -3.262 -11.473 8.921 1.00 84.00 99 LEU A CA 1
ATOM 793 C C . LEU A 1 99 ? -3.868 -10.135 9.364 1.00 84.00 99 LEU A C 1
ATOM 795 O O . LEU A 1 99 ? -5.093 -9.994 9.364 1.00 84.00 99 LEU A O 1
ATOM 799 N N . LEU A 1 100 ? -3.037 -9.125 9.635 1.00 88.06 100 LEU A N 1
ATOM 800 C CA . LEU A 1 100 ? -3.487 -7.760 9.912 1.00 88.06 100 LEU A CA 1
ATOM 801 C C . LEU A 1 100 ? -4.261 -7.165 8.730 1.00 88.06 100 LEU A C 1
ATOM 803 O O . LEU A 1 100 ? -5.337 -6.604 8.933 1.00 88.06 100 LEU A O 1
ATOM 807 N N . LEU A 1 101 ? -3.757 -7.304 7.499 1.00 87.56 101 LEU A N 1
ATOM 808 C CA . LEU A 1 101 ? -4.454 -6.838 6.296 1.00 87.56 101 LEU A CA 1
ATOM 809 C C . LEU A 1 101 ? -5.815 -7.518 6.134 1.00 87.56 101 LEU A C 1
ATOM 811 O O . LEU A 1 101 ? -6.811 -6.831 5.911 1.00 87.56 101 LEU A O 1
ATOM 815 N N . LEU A 1 102 ? -5.876 -8.843 6.287 1.00 80.88 102 LEU A N 1
ATOM 816 C CA . LEU A 1 102 ? -7.122 -9.605 6.180 1.00 80.88 102 LEU A CA 1
ATOM 817 C C . LEU A 1 102 ? -8.138 -9.199 7.251 1.00 80.88 102 LEU A C 1
ATOM 819 O O . LEU A 1 102 ? -9.315 -9.039 6.939 1.00 80.88 102 LEU A O 1
ATOM 823 N N . TYR A 1 103 ? -7.693 -9.000 8.492 1.00 84.25 103 TYR A N 1
ATOM 824 C CA . TYR A 1 103 ? -8.572 -8.581 9.580 1.00 84.25 103 TYR A CA 1
ATOM 825 C C . TYR A 1 103 ? -9.092 -7.147 9.401 1.00 84.25 103 TYR A C 1
ATOM 827 O O . TYR A 1 103 ? -10.219 -6.845 9.801 1.00 84.25 103 TYR A O 1
ATOM 835 N N . MET A 1 104 ? -8.272 -6.255 8.838 1.00 88.31 104 MET A N 1
ATOM 836 C CA . MET A 1 104 ? -8.612 -4.842 8.647 1.00 88.31 104 MET A CA 1
ATOM 837 C C . MET A 1 104 ? -9.393 -4.553 7.362 1.00 88.31 104 MET A C 1
ATOM 839 O O . MET A 1 104 ? -9.995 -3.482 7.280 1.00 88.31 104 MET A O 1
ATOM 843 N N . ALA A 1 105 ? -9.399 -5.468 6.388 1.00 82.69 105 ALA A N 1
ATOM 844 C CA . ALA A 1 105 ? -9.918 -5.244 5.036 1.00 82.69 105 ALA A CA 1
ATOM 845 C C . ALA A 1 105 ? -11.358 -4.696 4.981 1.00 82.69 105 ALA A C 1
ATOM 847 O O . ALA A 1 105 ? -11.675 -3.914 4.089 1.00 82.69 105 ALA A O 1
ATOM 848 N N . ASP A 1 106 ? -12.219 -5.083 5.924 1.00 80.00 106 ASP A N 1
ATOM 849 C CA . ASP A 1 106 ? -13.614 -4.636 6.029 1.00 80.00 106 ASP A CA 1
ATOM 850 C C . ASP A 1 106 ? -13.885 -3.716 7.235 1.00 80.00 106 ASP A C 1
ATOM 852 O O . ASP A 1 106 ? -15.008 -3.247 7.417 1.00 80.00 106 ASP A O 1
ATOM 856 N N . LYS A 1 107 ? -12.866 -3.443 8.061 1.00 83.38 107 LYS A N 1
ATOM 857 C CA . LYS A 1 107 ? -12.988 -2.675 9.315 1.00 83.38 107 LYS A CA 1
ATOM 858 C C . LYS A 1 107 ? -12.351 -1.294 9.252 1.00 83.38 107 LYS A C 1
ATOM 860 O O . LYS A 1 107 ? -12.688 -0.434 10.069 1.00 83.38 107 LYS A O 1
ATOM 865 N N . VAL A 1 108 ? -11.398 -1.086 8.346 1.00 86.44 108 VAL A N 1
ATOM 866 C CA . VAL A 1 108 ? -10.650 0.168 8.260 1.00 86.44 108 VAL A CA 1
ATOM 867 C C . VAL A 1 108 ? -10.953 0.896 6.962 1.00 86.44 108 VAL A C 1
ATOM 869 O O . VAL A 1 108 ? -10.586 0.460 5.878 1.00 86.44 108 VAL A O 1
ATOM 872 N N . GLU A 1 109 ? -11.557 2.071 7.105 1.00 86.31 109 GLU A N 1
ATOM 873 C CA . GLU A 1 109 ? -11.760 3.012 6.012 1.00 86.31 109 GLU A CA 1
ATOM 874 C C . GLU A 1 109 ? -10.710 4.134 6.079 1.00 86.31 109 GLU A C 1
ATOM 876 O O . GLU A 1 109 ? -10.509 4.787 7.119 1.00 86.31 109 GLU A O 1
ATOM 881 N N . MET A 1 110 ? -10.026 4.343 4.953 1.00 85.81 110 MET A N 1
ATOM 882 C CA . MET A 1 110 ? -9.133 5.481 4.731 1.00 85.81 110 MET A CA 1
ATOM 883 C C . MET A 1 110 ? -9.899 6.630 4.077 1.00 85.81 110 MET A C 1
ATOM 885 O O . MET A 1 110 ? -10.890 6.415 3.378 1.00 85.81 110 MET A O 1
ATOM 889 N N . THR A 1 111 ? -9.434 7.863 4.277 1.00 91.56 111 THR A N 1
ATOM 890 C CA . THR A 1 111 ? -10.037 9.019 3.605 1.00 91.56 111 THR A CA 1
ATOM 891 C C . THR A 1 111 ? -9.752 8.984 2.104 1.00 91.56 111 THR A C 1
ATOM 893 O O . THR A 1 111 ? -8.748 8.425 1.653 1.00 91.56 111 THR A O 1
ATOM 896 N N . GLU A 1 112 ? -10.605 9.632 1.306 1.00 89.62 112 GLU A N 1
ATOM 897 C CA . GLU A 1 112 ? -10.408 9.716 -0.147 1.00 89.62 112 GLU A CA 1
ATOM 898 C C . GLU A 1 112 ? -9.039 10.322 -0.500 1.00 89.62 112 GLU A C 1
ATOM 900 O O . GLU A 1 112 ? -8.382 9.872 -1.436 1.00 89.62 112 GLU A O 1
ATOM 905 N N . ALA A 1 113 ? -8.579 11.312 0.274 1.00 91.44 113 ALA A N 1
ATOM 906 C CA . ALA A 1 113 ? -7.271 11.932 0.092 1.00 91.44 113 ALA A CA 1
ATOM 907 C C . ALA A 1 113 ? -6.122 10.941 0.333 1.00 91.44 113 ALA A C 1
ATOM 909 O O . ALA A 1 113 ? -5.209 10.866 -0.484 1.00 91.44 113 ALA A O 1
ATOM 910 N N . GLN A 1 114 ? -6.186 10.147 1.405 1.00 93.50 114 GLN A N 1
ATOM 911 C CA . GLN A 1 114 ? -5.181 9.124 1.716 1.00 93.50 114 GLN A CA 1
ATOM 912 C C . GLN A 1 114 ? -5.121 8.054 0.625 1.00 93.50 114 GLN A C 1
ATOM 914 O O . GLN A 1 114 ? -4.044 7.762 0.106 1.00 93.50 114 GLN A O 1
ATOM 919 N N . MET A 1 115 ? -6.283 7.529 0.226 1.00 92.94 115 MET A N 1
ATOM 920 C CA . MET A 1 115 ? -6.379 6.511 -0.820 1.00 92.94 115 MET A CA 1
ATOM 921 C C . MET A 1 115 ? -5.855 7.036 -2.159 1.00 92.94 115 MET A C 1
ATOM 923 O O . MET A 1 115 ? -5.068 6.372 -2.832 1.00 92.94 115 MET A O 1
ATOM 927 N N . ARG A 1 116 ? -6.234 8.266 -2.524 1.00 93.94 116 ARG A N 1
ATOM 928 C CA . ARG A 1 116 ? -5.776 8.926 -3.748 1.00 93.94 116 ARG A CA 1
ATOM 929 C C . ARG A 1 116 ? -4.264 9.129 -3.749 1.00 93.94 116 ARG A C 1
ATOM 931 O O . ARG A 1 116 ? -3.639 8.855 -4.767 1.00 93.94 116 ARG A O 1
ATOM 938 N N . THR A 1 117 ? -3.682 9.589 -2.641 1.00 94.81 117 THR A N 1
ATOM 939 C CA . THR A 1 117 ? -2.228 9.761 -2.515 1.00 94.81 117 THR A CA 1
ATOM 940 C C . THR A 1 117 ? -1.505 8.425 -2.649 1.00 94.81 117 THR A C 1
ATOM 942 O O . THR A 1 117 ? -0.550 8.325 -3.415 1.00 94.81 117 THR A O 1
ATOM 945 N N . PHE A 1 118 ? -1.985 7.384 -1.966 1.00 94.81 118 PHE A N 1
ATOM 946 C CA . PHE A 1 118 ? -1.387 6.053 -2.047 1.00 94.81 118 PHE A CA 1
ATOM 947 C C . PHE A 1 118 ? -1.442 5.481 -3.468 1.00 94.81 118 PHE A C 1
ATOM 949 O O . PHE A 1 118 ? -0.432 5.020 -4.000 1.00 94.81 118 PHE A O 1
ATOM 956 N N . CYS A 1 119 ? -2.598 5.583 -4.127 1.00 95.81 119 CYS A N 1
ATOM 957 C CA . CYS A 1 119 ? -2.763 5.088 -5.489 1.00 95.81 119 CYS A CA 1
ATOM 958 C C . CYS A 1 119 ? -1.961 5.915 -6.511 1.00 95.81 119 CYS A C 1
ATOM 960 O O . CYS A 1 119 ? -1.405 5.341 -7.443 1.00 95.81 119 CYS A O 1
ATOM 962 N N . ALA A 1 120 ? -1.818 7.234 -6.318 1.00 95.81 120 ALA A N 1
ATOM 963 C CA . ALA A 1 120 ? -0.970 8.082 -7.163 1.00 95.81 120 ALA A CA 1
ATOM 964 C C . ALA A 1 120 ? 0.513 7.678 -7.097 1.00 95.81 120 ALA A C 1
ATOM 966 O O . ALA A 1 120 ? 1.203 7.674 -8.114 1.00 95.81 120 ALA A O 1
ATOM 967 N N . ILE A 1 121 ? 0.997 7.284 -5.916 1.00 96.06 121 ILE A N 1
ATOM 968 C CA . ILE A 1 121 ? 2.349 6.730 -5.752 1.00 96.06 121 ILE A CA 1
ATOM 969 C C . ILE A 1 121 ? 2.473 5.391 -6.484 1.00 96.06 121 ILE A C 1
ATOM 971 O O . ILE A 1 121 ? 3.491 5.133 -7.124 1.00 96.06 121 ILE A O 1
ATOM 975 N N . GLY A 1 122 ? 1.412 4.582 -6.472 1.00 95.44 122 GLY A N 1
ATOM 976 C CA . GLY A 1 122 ? 1.307 3.389 -7.307 1.00 95.44 122 GLY A CA 1
ATOM 977 C C . GLY A 1 122 ? 1.475 3.683 -8.801 1.00 95.44 122 GLY A C 1
ATOM 978 O O . GLY A 1 122 ? 2.253 3.002 -9.459 1.00 95.44 122 GLY A O 1
ATOM 979 N N . VAL A 1 123 ? 0.831 4.734 -9.323 1.00 95.88 123 VAL A N 1
ATOM 980 C CA . VAL A 1 123 ? 1.007 5.182 -10.722 1.00 95.88 123 VAL A CA 1
ATOM 981 C C . VAL A 1 123 ? 2.455 5.574 -11.004 1.00 95.88 123 VAL A C 1
ATOM 983 O O . VAL A 1 123 ? 3.018 5.158 -12.015 1.00 95.88 123 VAL A O 1
ATOM 986 N N . PHE A 1 124 ? 3.074 6.345 -10.107 1.00 95.75 124 PHE A N 1
ATOM 987 C CA . PHE A 1 124 ? 4.474 6.745 -10.240 1.00 95.75 124 PHE A CA 1
ATOM 988 C C . PHE A 1 124 ? 5.403 5.527 -10.359 1.00 95.75 124 PHE A C 1
ATOM 990 O O . PHE A 1 124 ? 6.188 5.446 -11.304 1.00 95.75 124 PHE A O 1
ATOM 997 N N . PHE A 1 125 ? 5.283 4.549 -9.454 1.00 94.56 125 PHE A N 1
ATOM 998 C CA . PHE A 1 125 ? 6.100 3.336 -9.518 1.00 94.56 125 PHE A CA 1
ATOM 999 C C . PHE A 1 125 ? 5.741 2.436 -10.697 1.00 94.56 125 PHE A C 1
ATOM 1001 O O . PHE A 1 125 ? 6.637 1.821 -11.268 1.00 94.56 125 PHE A O 1
ATOM 1008 N N . PHE A 1 126 ? 4.470 2.369 -11.092 1.00 94.94 126 PHE A N 1
ATOM 1009 C CA . PHE A 1 126 ? 4.065 1.618 -12.275 1.00 94.94 126 PHE A CA 1
ATOM 1010 C C . PHE A 1 126 ? 4.777 2.153 -13.517 1.00 94.94 126 PHE A C 1
ATOM 1012 O O . PHE A 1 126 ? 5.389 1.377 -14.244 1.00 94.94 126 PHE A O 1
ATOM 1019 N N . LEU A 1 127 ? 4.775 3.471 -13.728 1.00 93.88 127 LEU A N 1
ATOM 1020 C CA . LEU A 1 127 ? 5.502 4.091 -14.837 1.00 93.88 127 LEU A CA 1
ATOM 1021 C C . LEU A 1 127 ? 7.011 3.865 -14.716 1.00 93.88 127 LEU A C 1
ATOM 1023 O O . LEU A 1 127 ? 7.629 3.418 -15.677 1.00 93.88 127 LEU A O 1
ATOM 1027 N N . LEU A 1 128 ? 7.591 4.091 -13.534 1.00 92.94 128 LEU A N 1
ATOM 1028 C CA . LEU A 1 128 ? 9.024 3.890 -13.294 1.00 92.94 128 LEU A CA 1
ATOM 1029 C C . LEU A 1 128 ? 9.485 2.473 -13.677 1.00 92.94 128 LEU A C 1
ATOM 1031 O O . LEU A 1 128 ? 10.524 2.321 -14.304 1.00 92.94 128 LEU A O 1
ATOM 1035 N N . TRP A 1 129 ? 8.710 1.448 -13.318 1.00 91.38 129 TRP A N 1
ATOM 1036 C CA . TRP A 1 129 ? 9.076 0.042 -13.523 1.00 91.38 129 TRP A CA 1
ATOM 1037 C C . TRP A 1 129 ? 8.646 -0.538 -14.873 1.00 91.38 129 TRP A C 1
ATOM 1039 O O . TRP A 1 129 ? 9.106 -1.618 -15.236 1.00 91.38 129 TRP A O 1
ATOM 1049 N N . THR A 1 130 ? 7.755 0.135 -15.605 1.00 89.00 130 THR A N 1
ATOM 1050 C CA . THR A 1 130 ? 7.312 -0.309 -16.939 1.00 89.00 130 THR A CA 1
ATOM 1051 C C . THR A 1 130 ? 7.994 0.433 -18.081 1.00 89.00 130 THR A C 1
ATOM 1053 O O . THR A 1 130 ? 8.043 -0.107 -19.185 1.00 89.00 130 THR A O 1
ATOM 1056 N N . LEU A 1 131 ? 8.524 1.637 -17.837 1.00 87.62 131 LEU A N 1
ATOM 1057 C CA . LEU A 1 131 ? 9.348 2.371 -18.801 1.00 87.62 131 LEU A CA 1
ATOM 1058 C C . LEU A 1 131 ? 10.794 1.868 -18.804 1.00 87.62 131 LEU A C 1
ATOM 1060 O O . LEU A 1 131 ? 11.398 1.760 -19.867 1.00 87.62 131 LEU A O 1
ATOM 1064 N N . GLU A 1 132 ? 11.327 1.524 -17.633 1.00 85.19 132 GLU A N 1
ATOM 1065 C CA . GLU A 1 132 ? 12.670 0.977 -17.477 1.00 85.19 132 GLU A CA 1
ATOM 1066 C C . GLU A 1 132 ? 12.618 -0.243 -16.555 1.00 85.19 132 GLU A C 1
ATOM 1068 O O . GLU A 1 132 ? 12.468 -0.133 -15.335 1.00 85.19 132 GLU A O 1
ATOM 1073 N N . ILE A 1 133 ? 12.709 -1.436 -17.150 1.00 79.56 133 ILE A N 1
ATOM 1074 C CA . ILE A 1 133 ? 12.758 -2.663 -16.359 1.00 79.56 133 ILE A CA 1
ATOM 1075 C C . ILE A 1 133 ? 14.088 -2.748 -15.625 1.00 79.56 133 ILE A C 1
ATOM 1077 O O . ILE A 1 133 ? 15.158 -2.775 -16.231 1.00 79.56 133 ILE A O 1
ATOM 1081 N N . LYS A 1 134 ? 13.983 -2.893 -14.306 1.00 81.94 134 LYS A N 1
ATOM 1082 C CA . LYS A 1 134 ? 15.110 -3.142 -13.412 1.00 81.94 134 LYS A CA 1
ATOM 1083 C C . LYS A 1 134 ? 15.403 -4.636 -13.382 1.00 81.94 134 LYS A C 1
ATOM 1085 O O . LYS A 1 134 ? 14.719 -5.401 -12.698 1.00 81.94 134 LYS A O 1
ATOM 1090 N N . TRP A 1 135 ? 16.391 -5.041 -14.169 1.00 79.62 135 TRP A N 1
ATOM 1091 C CA . TRP A 1 135 ? 16.820 -6.437 -14.315 1.00 79.62 135 TRP A CA 1
ATOM 1092 C C . TRP A 1 135 ? 17.631 -6.958 -13.136 1.00 79.62 135 TRP A C 1
ATOM 1094 O O . TRP A 1 135 ? 17.736 -8.164 -12.939 1.00 79.62 135 TRP A O 1
ATOM 1104 N N . ASP A 1 136 ? 18.160 -6.038 -12.343 1.00 84.75 136 ASP A N 1
ATOM 1105 C CA . ASP A 1 136 ? 18.945 -6.276 -11.136 1.00 84.75 136 ASP A CA 1
ATOM 1106 C C . ASP A 1 136 ? 18.085 -6.936 -10.039 1.00 84.75 136 ASP A C 1
ATOM 1108 O O . ASP A 1 136 ? 18.591 -7.564 -9.114 1.00 84.75 136 ASP A O 1
ATOM 1112 N N . TYR A 1 137 ? 16.758 -6.840 -10.157 1.00 85.25 137 TYR A N 1
ATOM 1113 C CA . TYR A 1 137 ? 15.802 -7.536 -9.305 1.00 85.25 137 TYR A CA 1
ATOM 1114 C C . TYR A 1 137 ? 15.435 -8.901 -9.895 1.00 85.25 137 TYR A C 1
ATOM 1116 O O . TYR A 1 137 ? 15.264 -9.063 -11.105 1.00 85.25 137 TYR A O 1
ATOM 1124 N N . GLY A 1 138 ? 15.230 -9.897 -9.028 1.00 86.44 138 GLY A N 1
ATOM 1125 C CA . GLY A 1 138 ? 14.792 -11.220 -9.470 1.00 86.44 138 GLY A CA 1
ATOM 1126 C C . GLY A 1 138 ? 13.434 -11.150 -10.179 1.00 86.44 138 GLY A C 1
ATOM 1127 O O . GLY A 1 138 ? 12.535 -10.436 -9.740 1.00 86.44 138 GLY A O 1
ATOM 1128 N N . SER A 1 139 ? 13.226 -11.939 -11.237 1.00 86.25 139 SER A N 1
ATOM 1129 C CA . SER A 1 139 ? 12.042 -11.806 -12.105 1.00 86.25 139 SER A CA 1
ATOM 1130 C C . SER A 1 139 ? 10.702 -11.897 -11.363 1.00 86.25 139 SER A C 1
ATOM 1132 O O . SER A 1 139 ? 9.761 -11.174 -11.684 1.00 86.25 139 SER A O 1
ATOM 1134 N N . ASN A 1 140 ? 10.612 -12.745 -10.331 1.00 85.75 140 ASN A N 1
ATOM 1135 C CA . ASN A 1 140 ? 9.419 -12.839 -9.484 1.00 85.75 140 ASN A CA 1
ATOM 1136 C C . ASN A 1 140 ? 9.181 -11.574 -8.644 1.00 85.75 140 ASN A C 1
ATOM 1138 O O . ASN A 1 140 ? 8.028 -11.194 -8.452 1.00 85.75 140 ASN A O 1
ATOM 1142 N N . GLN A 1 141 ? 10.243 -10.924 -8.161 1.00 85.81 141 GLN A N 1
ATOM 1143 C CA . GLN A 1 141 ? 10.149 -9.669 -7.412 1.00 85.81 141 GLN A CA 1
ATOM 1144 C C . GLN A 1 141 ? 9.692 -8.544 -8.339 1.00 85.81 141 GLN A C 1
ATOM 1146 O O . GLN A 1 141 ? 8.699 -7.883 -8.046 1.00 85.81 141 GLN A O 1
ATOM 1151 N N . THR A 1 142 ? 10.336 -8.400 -9.500 1.00 89.44 142 THR A N 1
ATOM 1152 C CA . THR A 1 142 ? 9.959 -7.417 -10.526 1.00 89.44 142 THR A CA 1
ATOM 1153 C C . THR A 1 142 ? 8.503 -7.591 -10.952 1.00 89.44 142 THR A C 1
ATOM 1155 O O . THR A 1 142 ? 7.739 -6.628 -10.968 1.00 89.44 142 THR A O 1
ATOM 1158 N N . GLY A 1 143 ? 8.073 -8.829 -11.217 1.00 90.25 143 GLY A N 1
ATOM 1159 C CA . GLY A 1 143 ? 6.681 -9.118 -11.558 1.00 90.25 143 GLY A CA 1
ATOM 1160 C C . GLY A 1 143 ? 5.695 -8.772 -10.438 1.00 90.25 143 GLY A C 1
ATOM 1161 O O . GLY A 1 143 ? 4.625 -8.235 -10.719 1.00 90.25 143 GLY A O 1
ATOM 1162 N N . LEU A 1 144 ? 6.044 -9.035 -9.174 1.00 88.50 144 LEU A N 1
ATOM 1163 C CA . LEU A 1 144 ? 5.206 -8.684 -8.023 1.00 88.50 144 LEU A CA 1
ATOM 1164 C C . LEU A 1 144 ? 5.071 -7.164 -7.856 1.00 88.50 144 LEU A C 1
ATOM 1166 O O . LEU A 1 144 ? 3.971 -6.679 -7.578 1.00 88.50 144 LEU A O 1
ATOM 1170 N N . VAL A 1 145 ? 6.158 -6.412 -8.055 1.00 91.19 145 VAL A N 1
ATOM 1171 C CA . VAL A 1 145 ? 6.139 -4.943 -8.024 1.00 91.19 145 VAL A CA 1
ATOM 1172 C C . VAL A 1 145 ? 5.238 -4.413 -9.133 1.00 91.19 145 VAL A C 1
ATOM 1174 O O . VAL A 1 145 ? 4.299 -3.676 -8.841 1.00 91.19 145 VAL A O 1
ATOM 1177 N N . ILE A 1 146 ? 5.440 -4.848 -10.381 1.00 93.06 146 ILE A N 1
ATOM 1178 C CA . ILE A 1 146 ? 4.613 -4.419 -11.519 1.00 93.06 146 ILE A CA 1
ATOM 1179 C C . ILE A 1 146 ? 3.136 -4.745 -11.276 1.00 93.06 146 ILE A C 1
ATOM 1181 O O . ILE A 1 146 ? 2.290 -3.881 -11.492 1.00 93.06 146 ILE A O 1
ATOM 1185 N N . LEU A 1 147 ? 2.814 -5.943 -10.774 1.00 92.25 147 LEU A N 1
ATOM 1186 C CA . LEU A 1 147 ? 1.436 -6.325 -10.454 1.00 92.25 147 LEU A CA 1
ATOM 1187 C C . LEU A 1 147 ? 0.827 -5.413 -9.383 1.00 92.25 147 LEU A C 1
ATOM 1189 O O .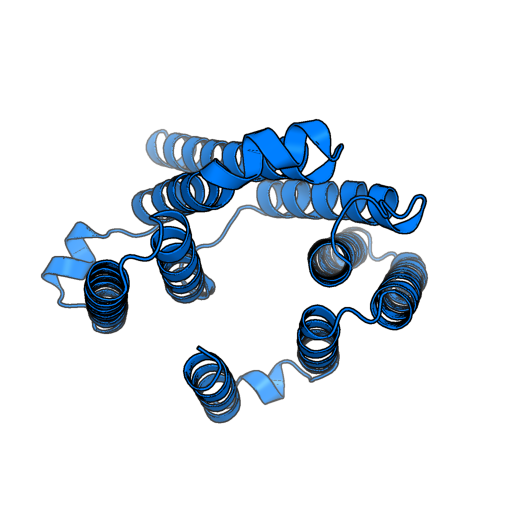 LEU A 1 147 ? -0.278 -4.905 -9.558 1.00 92.25 147 LEU A O 1
ATOM 1193 N N . THR A 1 148 ? 1.541 -5.194 -8.281 1.00 91.31 148 THR A N 1
ATOM 1194 C CA . THR A 1 148 ? 1.045 -4.376 -7.166 1.00 91.31 148 THR A CA 1
ATOM 1195 C C . THR A 1 148 ? 0.792 -2.939 -7.620 1.00 91.31 148 THR A C 1
ATOM 1197 O O . THR A 1 148 ? -0.268 -2.372 -7.355 1.00 91.31 148 THR A O 1
ATOM 1200 N N . MET A 1 149 ? 1.731 -2.364 -8.374 1.00 94.44 149 MET A N 1
ATOM 1201 C CA . MET A 1 149 ? 1.622 -0.998 -8.885 1.00 94.44 149 MET A CA 1
ATOM 1202 C C . MET A 1 149 ? 0.570 -0.871 -9.991 1.00 94.44 149 MET A C 1
ATOM 1204 O O . MET A 1 149 ? -0.108 0.155 -10.071 1.00 94.44 149 MET A O 1
ATOM 1208 N N . LEU A 1 150 ? 0.355 -1.922 -10.791 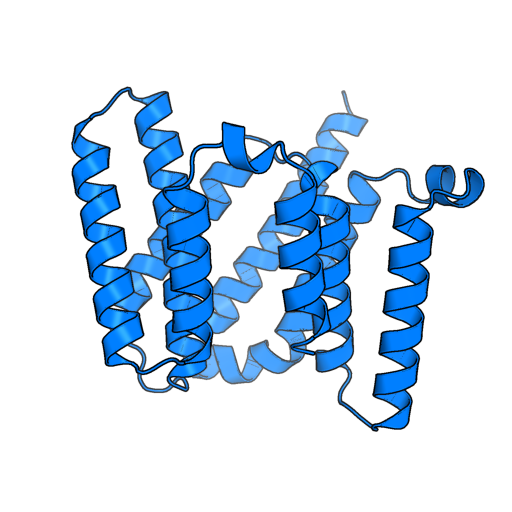1.00 94.06 150 LEU A N 1
ATOM 1209 C CA . LEU A 1 150 ? -0.748 -1.992 -11.746 1.00 94.06 150 LEU A CA 1
ATOM 1210 C C . LEU A 1 150 ? -2.099 -1.910 -11.031 1.00 94.06 150 LEU A C 1
ATOM 1212 O O . LEU A 1 150 ? -2.946 -1.119 -11.438 1.00 94.06 150 LEU A O 1
ATOM 1216 N N . ILE A 1 151 ? -2.301 -2.688 -9.963 1.00 92.25 151 ILE A N 1
ATOM 1217 C CA . ILE A 1 151 ? -3.555 -2.671 -9.193 1.00 92.25 151 ILE A CA 1
ATOM 1218 C C . ILE A 1 151 ? -3.832 -1.254 -8.674 1.00 92.25 151 ILE A C 1
ATOM 1220 O O . ILE A 1 151 ? -4.921 -0.723 -8.891 1.00 92.25 151 ILE A O 1
ATOM 1224 N N . LEU A 1 152 ? -2.836 -0.607 -8.061 1.00 94.56 152 LEU A N 1
ATOM 1225 C CA . LEU A 1 152 ? -2.962 0.770 -7.571 1.00 94.56 152 LEU A CA 1
ATOM 1226 C C . LEU A 1 152 ? -3.230 1.778 -8.699 1.00 94.56 152 LEU A C 1
ATOM 1228 O O . LEU A 1 152 ? -4.048 2.682 -8.536 1.00 94.56 152 LEU A O 1
ATOM 1232 N N . THR A 1 153 ? -2.595 1.601 -9.859 1.00 95.25 153 THR A N 1
ATOM 1233 C CA . THR A 1 153 ? -2.808 2.440 -11.049 1.00 95.25 153 THR A CA 1
ATOM 1234 C C . THR A 1 153 ? -4.235 2.324 -11.566 1.00 95.25 153 THR A C 1
ATOM 1236 O O . THR A 1 153 ? -4.891 3.330 -11.834 1.00 95.25 153 THR A O 1
ATOM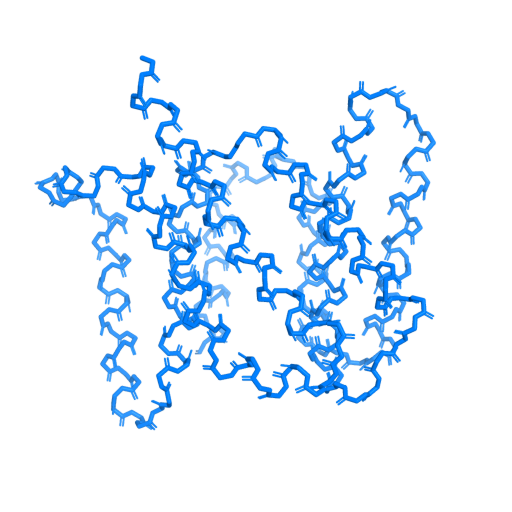 1239 N N . VAL A 1 154 ? -4.745 1.097 -11.669 1.00 92.94 154 VAL A N 1
ATOM 1240 C CA . VAL A 1 154 ? -6.114 0.818 -12.106 1.00 92.94 154 VAL A CA 1
ATOM 1241 C C . VAL A 1 154 ? -7.122 1.451 -11.146 1.00 92.94 154 VAL A C 1
ATOM 1243 O O . VAL A 1 154 ? -8.059 2.101 -11.608 1.00 92.94 154 VAL A O 1
ATOM 1246 N N . LEU A 1 155 ? -6.909 1.325 -9.832 1.00 91.69 155 LEU A N 1
ATOM 1247 C CA . LEU A 1 155 ? -7.751 1.966 -8.818 1.00 91.69 155 LEU A CA 1
ATOM 1248 C C . LEU A 1 155 ? -7.710 3.497 -8.927 1.00 91.69 155 LEU A C 1
ATOM 1250 O O . LEU A 1 155 ? -8.757 4.139 -8.893 1.00 91.69 155 LEU A O 1
ATOM 1254 N N . TYR A 1 156 ? -6.529 4.091 -9.120 1.00 94.62 156 TYR A N 1
ATOM 1255 C CA . TYR A 1 156 ? -6.390 5.539 -9.286 1.00 94.62 156 TYR A CA 1
ATOM 1256 C C . TYR A 1 156 ? -7.170 6.064 -10.499 1.00 94.62 156 TYR A C 1
ATOM 1258 O O . TYR A 1 156 ? -7.901 7.052 -10.397 1.00 94.62 156 TYR A O 1
ATOM 1266 N N . LEU A 1 157 ? -7.030 5.397 -11.648 1.00 92.44 157 LEU A N 1
ATOM 1267 C CA . LEU A 1 157 ? -7.726 5.770 -12.879 1.00 92.44 157 LEU A CA 1
ATOM 1268 C C . LEU A 1 157 ? -9.244 5.626 -12.737 1.00 92.44 157 LEU A C 1
ATOM 1270 O O . LEU A 1 157 ? -9.977 6.481 -13.233 1.00 92.44 157 LEU A O 1
ATOM 1274 N N . ASP A 1 158 ? -9.713 4.606 -12.016 1.00 90.38 158 ASP A N 1
ATOM 1275 C CA . ASP A 1 158 ? -11.133 4.423 -11.712 1.00 90.38 158 ASP A CA 1
ATOM 1276 C C . ASP A 1 158 ? -11.674 5.575 -10.846 1.00 90.38 158 ASP A C 1
ATOM 1278 O O . ASP A 1 158 ? -12.668 6.205 -11.210 1.00 90.38 158 ASP A O 1
ATOM 1282 N N . MET A 1 159 ? -10.949 5.961 -9.787 1.00 90.56 159 MET A N 1
ATOM 1283 C CA . MET A 1 159 ? -11.297 7.113 -8.939 1.00 90.56 159 MET A CA 1
ATOM 1284 C C . MET A 1 159 ? -11.349 8.433 -9.728 1.00 90.56 159 MET A C 1
ATOM 1286 O O . MET A 1 159 ? -12.225 9.274 -9.503 1.00 90.56 159 MET A O 1
ATOM 1290 N N . LEU A 1 160 ? -10.410 8.653 -10.655 1.00 91.62 160 LEU A N 1
ATOM 1291 C CA . LEU A 1 160 ? -10.411 9.841 -11.513 1.00 91.62 160 LEU A CA 1
ATOM 1292 C C . LEU A 1 160 ? -11.567 9.818 -12.519 1.00 91.62 160 LEU A C 1
ATOM 1294 O O . LEU A 1 160 ? -12.209 10.848 -12.736 1.00 91.62 160 LEU A O 1
ATOM 1298 N N . LYS A 1 161 ? -11.856 8.657 -13.110 1.00 90.38 161 LYS A N 1
ATOM 1299 C CA . LYS A 1 161 ? -12.971 8.468 -14.043 1.00 90.38 161 LYS A CA 1
ATOM 1300 C C . LYS A 1 161 ? -14.302 8.784 -13.375 1.00 90.38 161 LYS A C 1
ATOM 1302 O O . LYS A 1 161 ? -15.090 9.523 -13.959 1.00 90.38 161 LYS A O 1
ATOM 1307 N N . GLU A 1 162 ? -14.530 8.300 -12.156 1.00 88.06 162 GLU A N 1
ATOM 1308 C CA . GLU A 1 162 ? -15.742 8.610 -11.390 1.00 88.06 162 GLU A CA 1
ATOM 1309 C C . GLU A 1 162 ? -15.834 10.102 -11.041 1.00 88.06 162 GLU A C 1
ATOM 1311 O O . GLU A 1 162 ? -16.875 10.725 -11.261 1.00 88.06 162 GLU A O 1
ATOM 1316 N N . LYS A 1 163 ? -14.736 10.709 -10.570 1.00 89.31 163 LYS A N 1
ATOM 1317 C CA . LYS A 1 163 ? -14.722 12.121 -10.154 1.00 89.31 163 LYS A CA 1
ATOM 1318 C C . LYS A 1 163 ? -14.916 13.102 -11.308 1.00 89.31 163 LYS A C 1
ATOM 1320 O O . LYS A 1 163 ? -15.654 14.073 -11.164 1.00 89.31 163 LYS A O 1
ATOM 1325 N N . TYR A 1 164 ? -14.234 12.878 -12.428 1.00 89.94 164 TYR A N 1
ATOM 1326 C CA . TYR A 1 164 ? -14.233 13.798 -13.569 1.00 89.94 164 TYR A CA 1
ATOM 1327 C C . TYR A 1 164 ? -15.196 13.379 -14.684 1.00 89.94 164 TYR A C 1
ATOM 1329 O O . TYR A 1 164 ? -15.298 14.084 -15.684 1.00 89.94 164 TYR A O 1
ATOM 1337 N N . LYS A 1 165 ? -15.888 12.237 -14.541 1.00 87.94 165 LYS A N 1
ATOM 1338 C CA . LYS A 1 165 ? -16.763 11.639 -15.569 1.00 87.94 165 LYS A CA 1
ATOM 1339 C C . LYS A 1 165 ? -16.080 11.545 -16.942 1.00 87.94 165 LYS A C 1
ATOM 1341 O O . LYS A 1 165 ? -16.713 11.705 -17.983 1.00 87.94 165 LYS A O 1
ATOM 1346 N N . CYS A 1 166 ? -14.768 11.308 -16.945 1.00 85.12 166 CYS A N 1
ATOM 1347 C CA . CYS A 1 166 ? -13.938 11.358 -18.143 1.00 85.12 166 CYS A CA 1
ATOM 1348 C C . CYS A 1 166 ? -13.774 9.959 -18.744 1.00 85.12 166 CYS A C 1
ATOM 1350 O O . CYS A 1 166 ? -12.997 9.141 -18.250 1.00 85.12 166 CYS A O 1
ATOM 1352 N N . PHE A 1 167 ? -14.488 9.691 -19.838 1.00 81.94 167 PHE A N 1
ATOM 1353 C CA . PHE A 1 167 ? -14.456 8.390 -20.513 1.00 81.94 167 PHE A CA 1
ATOM 1354 C C . PHE A 1 167 ? -13.082 8.053 -21.123 1.00 81.94 167 PHE A C 1
ATOM 1356 O O . PHE A 1 167 ? -12.737 6.883 -21.246 1.00 81.94 167 PHE A O 1
ATOM 1363 N N . ILE A 1 168 ? -12.252 9.059 -21.427 1.00 84.06 168 ILE A N 1
ATOM 1364 C CA . ILE A 1 168 ? -10.894 8.880 -21.983 1.00 84.06 168 ILE A CA 1
ATOM 1365 C C . ILE A 1 168 ? -9.958 8.145 -21.003 1.00 84.06 168 ILE A C 1
ATOM 1367 O O . ILE A 1 168 ? -8.987 7.513 -21.418 1.00 84.06 168 ILE A O 1
ATOM 1371 N N . LEU A 1 169 ? -10.276 8.142 -19.705 1.00 87.94 169 LEU A N 1
ATOM 1372 C CA . LEU A 1 169 ? -9.518 7.378 -18.714 1.00 87.94 169 LEU A CA 1
ATOM 1373 C C . LEU A 1 169 ? -9.729 5.861 -18.838 1.00 87.94 169 LEU A C 1
ATOM 1375 O O . LEU A 1 169 ? -8.887 5.099 -18.369 1.00 87.94 169 LEU A O 1
ATOM 1379 N N . PHE A 1 170 ? -10.795 5.408 -19.507 1.00 84.81 170 PHE A N 1
ATOM 1380 C CA . PHE A 1 170 ? -11.021 3.984 -19.756 1.00 84.81 170 PHE A CA 1
ATOM 1381 C C . PHE A 1 170 ? -9.973 3.384 -20.716 1.00 84.81 170 PHE A C 1
ATOM 1383 O O . PHE A 1 170 ? -9.329 2.410 -20.328 1.00 84.81 170 PHE A O 1
ATOM 1390 N N . PRO A 1 171 ? -9.693 3.969 -21.901 1.00 88.12 171 PRO A N 1
ATOM 1391 C CA . PRO A 1 171 ? -8.553 3.560 -22.722 1.00 88.12 171 PRO A CA 1
ATOM 1392 C C . PRO A 1 171 ? -7.216 3.548 -21.972 1.00 88.12 171 PRO A C 1
ATOM 1394 O O . PRO A 1 171 ? -6.460 2.591 -22.107 1.00 88.12 171 PRO A O 1
ATOM 1397 N N . ALA A 1 172 ? -6.934 4.559 -21.142 1.00 88.88 172 ALA A N 1
ATOM 1398 C CA . ALA A 1 172 ? -5.704 4.600 -20.345 1.00 88.88 172 ALA A CA 1
ATOM 1399 C C . ALA A 1 172 ? -5.615 3.427 -19.349 1.00 88.88 172 ALA A C 1
ATOM 1401 O O . ALA A 1 172 ? -4.560 2.813 -19.202 1.00 88.88 172 ALA A O 1
ATOM 1402 N N . GLN A 1 173 ? -6.734 3.076 -18.710 1.00 89.38 173 GLN A N 1
ATOM 1403 C CA . GLN A 1 173 ? -6.842 1.938 -17.796 1.00 89.38 173 GLN A CA 1
ATOM 1404 C C . GLN A 1 173 ? -6.623 0.604 -18.523 1.00 89.38 173 GLN A C 1
ATOM 1406 O O . GLN A 1 173 ? -5.879 -0.245 -18.032 1.00 89.38 173 GLN A O 1
ATOM 1411 N N . VAL A 1 174 ? -7.206 0.438 -19.715 1.00 87.94 174 VAL A N 1
ATOM 1412 C CA . VAL A 1 174 ? -6.993 -0.747 -20.562 1.00 87.94 174 VAL A CA 1
ATOM 1413 C C . VAL A 1 174 ? -5.533 -0.846 -21.007 1.00 87.94 174 VAL A C 1
ATOM 1415 O O . VAL A 1 174 ? -4.942 -1.917 -20.902 1.00 87.94 174 VAL A O 1
ATOM 1418 N N . LEU A 1 175 ? -4.920 0.259 -21.440 1.00 90.25 175 LEU A N 1
ATOM 1419 C CA . LEU A 1 175 ? -3.508 0.285 -21.828 1.00 90.25 175 LEU A CA 1
ATOM 1420 C C . LEU A 1 175 ? -2.595 -0.099 -20.660 1.00 90.25 175 LEU A C 1
ATOM 1422 O O . LEU A 1 175 ? -1.727 -0.950 -20.837 1.00 90.25 175 LEU A O 1
ATOM 1426 N N . ALA A 1 176 ? -2.816 0.456 -19.464 1.00 91.06 176 ALA A N 1
ATOM 1427 C CA . ALA A 1 176 ? -2.051 0.088 -18.273 1.00 91.06 176 ALA A CA 1
ATOM 1428 C C . ALA A 1 176 ? -2.144 -1.420 -17.984 1.00 91.06 176 ALA A C 1
ATOM 1430 O O . ALA A 1 176 ? -1.121 -2.063 -17.747 1.00 91.06 176 ALA A O 1
ATOM 1431 N N . MET A 1 177 ? -3.344 -2.006 -18.079 1.00 88.75 177 MET A N 1
ATOM 1432 C CA . MET A 1 177 ? -3.522 -3.455 -17.947 1.00 88.75 177 MET A CA 1
ATOM 1433 C C . MET A 1 177 ? -2.740 -4.225 -19.009 1.00 88.75 177 MET A C 1
ATOM 1435 O O . MET A 1 177 ? -1.985 -5.123 -18.654 1.00 88.75 177 MET A O 1
ATOM 1439 N N . VAL A 1 178 ? -2.852 -3.860 -20.287 1.00 88.25 178 VAL A N 1
ATOM 1440 C CA . VAL A 1 178 ? -2.118 -4.537 -21.368 1.00 88.25 178 VAL A CA 1
ATOM 1441 C C . VAL A 1 178 ? -0.607 -4.485 -21.125 1.00 88.25 178 VAL A C 1
ATOM 1443 O O . VAL A 1 178 ? 0.042 -5.528 -21.162 1.00 88.25 178 VAL A O 1
ATOM 1446 N N . PHE A 1 179 ? -0.050 -3.315 -20.801 1.00 89.12 179 PHE A N 1
ATOM 1447 C CA . PHE A 1 179 ? 1.381 -3.173 -20.513 1.00 89.12 179 PHE A CA 1
ATOM 1448 C C . PHE A 1 179 ? 1.817 -4.006 -19.306 1.00 89.12 179 PHE A C 1
ATOM 1450 O O . PHE A 1 179 ? 2.799 -4.742 -19.393 1.00 89.12 179 PHE A O 1
ATOM 1457 N N . GLY A 1 180 ? 1.077 -3.944 -18.195 1.00 88.44 180 GLY A N 1
ATOM 1458 C CA . GLY A 1 180 ? 1.393 -4.735 -17.008 1.00 88.44 180 GLY A CA 1
ATOM 1459 C C . GLY A 1 180 ? 1.349 -6.242 -17.281 1.00 88.44 180 GLY A C 1
ATOM 1460 O O . GLY A 1 180 ? 2.232 -6.973 -16.836 1.00 88.44 180 GLY A O 1
ATOM 1461 N N . TYR A 1 181 ? 0.375 -6.702 -18.073 1.00 85.69 181 TYR A N 1
ATOM 1462 C CA . TYR A 1 181 ? 0.254 -8.104 -18.477 1.00 85.69 181 TYR A CA 1
ATOM 1463 C C . TYR A 1 181 ? 1.427 -8.539 -19.347 1.00 85.69 181 TYR A C 1
ATOM 1465 O O . TYR A 1 181 ? 2.076 -9.532 -19.027 1.00 85.69 181 TYR A O 1
ATOM 1473 N N . VAL A 1 182 ? 1.733 -7.792 -20.411 1.00 88.56 182 VAL A N 1
ATOM 1474 C CA . VAL A 1 182 ? 2.850 -8.107 -21.313 1.00 88.56 182 VAL A CA 1
ATOM 1475 C C . VAL A 1 182 ? 4.154 -8.221 -20.528 1.00 88.56 182 VAL A C 1
ATOM 1477 O O . VAL A 1 182 ? 4.880 -9.201 -20.697 1.00 88.56 182 VAL A O 1
ATOM 1480 N N . TRP A 1 183 ? 4.416 -7.288 -19.610 1.00 88.69 183 TRP A N 1
ATOM 1481 C CA . TRP A 1 183 ? 5.628 -7.323 -18.799 1.00 88.69 183 TRP A CA 1
ATOM 1482 C C . TRP A 1 183 ? 5.687 -8.515 -17.842 1.00 88.69 183 TRP A C 1
ATOM 1484 O O . TRP A 1 183 ? 6.696 -9.217 -17.814 1.00 88.69 183 TRP A O 1
ATOM 1494 N N . ILE A 1 184 ? 4.620 -8.800 -17.092 1.00 88.25 184 ILE A N 1
ATOM 1495 C CA . ILE A 1 184 ? 4.585 -9.946 -16.162 1.00 88.25 184 ILE A CA 1
ATOM 1496 C C . ILE A 1 184 ? 4.750 -11.275 -16.914 1.00 88.25 184 ILE A C 1
ATOM 1498 O O . ILE A 1 184 ? 5.446 -12.185 -16.441 1.00 88.25 184 ILE A O 1
ATOM 1502 N N . ILE A 1 185 ? 4.154 -11.375 -18.105 1.00 85.31 185 ILE A N 1
ATOM 1503 C CA . ILE A 1 185 ? 4.289 -12.531 -18.992 1.00 85.31 185 ILE A CA 1
ATOM 1504 C C . ILE A 1 185 ? 5.736 -12.692 -19.447 1.00 85.31 185 ILE A C 1
ATOM 1506 O O . ILE A 1 185 ? 6.316 -13.773 -19.306 1.00 85.31 185 ILE A O 1
ATOM 1510 N N . TRP A 1 186 ? 6.337 -11.611 -19.936 1.00 87.25 186 TRP A N 1
ATOM 1511 C CA . TRP A 1 186 ? 7.691 -11.618 -20.475 1.00 87.25 186 TRP A CA 1
ATOM 1512 C C . TRP A 1 186 ? 8.758 -11.895 -19.411 1.00 87.25 186 TRP A C 1
ATOM 1514 O O . TRP A 1 186 ? 9.676 -12.678 -19.652 1.00 87.25 186 TRP A O 1
ATOM 1524 N N . LEU A 1 187 ? 8.576 -11.365 -18.199 1.00 86.31 187 LEU A N 1
ATOM 1525 C CA . LEU A 1 187 ? 9.421 -11.646 -17.035 1.00 86.31 187 LEU A CA 1
ATOM 1526 C C . LEU A 1 187 ? 9.298 -13.094 -16.530 1.00 86.31 187 LEU A C 1
ATOM 1528 O O . LEU A 1 187 ? 10.075 -13.506 -15.674 1.00 86.31 187 LEU A O 1
ATOM 1532 N N . ARG A 1 188 ? 8.327 -13.883 -17.019 1.00 84.50 188 ARG A N 1
ATOM 1533 C CA . ARG A 1 188 ? 8.058 -15.264 -16.563 1.00 84.50 188 ARG A CA 1
ATOM 1534 C C . ARG A 1 188 ? 7.867 -15.365 -15.039 1.00 84.50 188 ARG A C 1
ATOM 1536 O O . ARG A 1 188 ? 8.202 -16.377 -14.420 1.00 84.50 188 ARG A O 1
ATOM 1543 N N . ALA A 1 189 ? 7.316 -14.314 -14.431 1.00 84.00 189 ALA A N 1
ATOM 1544 C CA . ALA A 1 189 ? 7.191 -14.153 -12.985 1.00 84.00 189 ALA A CA 1
ATOM 1545 C C . ALA A 1 189 ? 6.035 -14.993 -12.407 1.00 84.00 189 ALA A C 1
ATOM 1547 O O . ALA A 1 189 ? 4.951 -14.474 -12.145 1.00 84.00 189 ALA A O 1
ATOM 1548 N N . ARG A 1 190 ? 6.238 -16.304 -12.227 1.00 78.81 190 ARG A N 1
ATOM 1549 C CA . ARG A 1 190 ? 5.182 -17.296 -11.916 1.00 78.81 190 ARG A CA 1
ATOM 1550 C C . ARG A 1 190 ? 4.217 -16.872 -10.799 1.00 78.81 190 ARG A C 1
ATOM 1552 O O . ARG A 1 190 ? 3.013 -17.053 -10.944 1.00 78.81 190 ARG A O 1
ATOM 1559 N N . CYS A 1 191 ? 4.716 -16.278 -9.714 1.00 74.88 191 CYS A N 1
ATOM 1560 C CA . CYS A 1 191 ? 3.858 -15.827 -8.610 1.00 74.88 191 CYS A CA 1
ATOM 1561 C C . CYS A 1 191 ? 2.963 -14.642 -9.010 1.00 74.88 191 CYS A C 1
ATOM 1563 O O . CYS A 1 191 ? 1.784 -14.601 -8.663 1.00 74.88 191 CYS A O 1
ATOM 1565 N N . ALA A 1 192 ? 3.499 -13.702 -9.791 1.00 82.06 192 ALA A N 1
ATOM 1566 C CA . ALA A 1 192 ? 2.748 -12.553 -10.285 1.00 82.06 192 ALA A CA 1
ATOM 1567 C C . ALA A 1 192 ? 1.701 -12.955 -11.334 1.00 82.06 192 ALA A C 1
ATOM 1569 O O . ALA A 1 192 ? 0.641 -12.345 -11.393 1.00 82.06 192 ALA A O 1
ATOM 1570 N N . TRP A 1 193 ? 1.941 -14.018 -12.108 1.00 77.69 193 TRP A N 1
ATOM 1571 C CA . TRP A 1 193 ? 0.940 -14.567 -13.029 1.00 77.69 193 TRP A CA 1
ATOM 1572 C C . TRP A 1 193 ? -0.333 -15.019 -12.313 1.00 77.69 193 TRP A C 1
ATOM 1574 O O . TRP A 1 193 ? -1.435 -14.696 -12.754 1.00 77.69 193 TRP A O 1
ATOM 1584 N N . VAL A 1 194 ? -0.190 -15.742 -11.197 1.00 77.75 194 VAL A N 1
ATOM 1585 C CA . VAL A 1 194 ? -1.341 -16.188 -10.399 1.00 77.75 194 VAL A CA 1
ATOM 1586 C C . VAL A 1 194 ? -2.093 -14.981 -9.844 1.00 77.75 194 VAL A C 1
ATOM 1588 O O . VAL A 1 194 ? -3.310 -14.894 -9.996 1.00 77.75 194 VAL A O 1
ATOM 1591 N N . GLY A 1 195 ? -1.374 -14.014 -9.264 1.00 78.62 195 GLY A N 1
ATOM 1592 C CA . GLY A 1 195 ? -1.981 -12.790 -8.738 1.00 78.62 195 GLY A CA 1
ATOM 1593 C C . GLY A 1 195 ? -2.696 -11.963 -9.812 1.00 78.62 195 GLY A C 1
ATOM 1594 O O . GLY A 1 195 ? -3.765 -11.415 -9.562 1.00 78.62 195 GLY A O 1
ATOM 1595 N N . LEU A 1 196 ? -2.156 -11.933 -11.026 1.00 80.69 196 LEU A N 1
ATOM 1596 C CA . LEU A 1 196 ? -2.739 -11.249 -12.173 1.00 80.69 196 LEU A CA 1
ATOM 1597 C C . LEU A 1 196 ? -4.016 -11.934 -12.672 1.00 80.69 196 LEU A C 1
ATOM 1599 O O . LEU A 1 196 ? -4.996 -11.245 -12.945 1.00 80.69 196 LEU A O 1
ATOM 1603 N N . LEU A 1 197 ? -4.047 -13.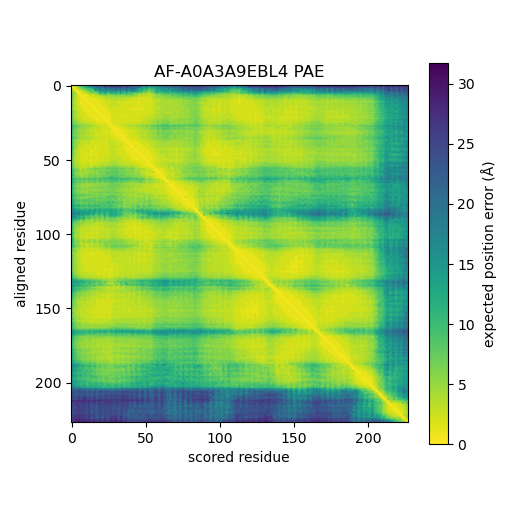268 -12.716 1.00 76.94 197 LEU A N 1
ATOM 1604 C CA . LEU A 1 197 ? -5.259 -14.026 -13.036 1.00 76.94 197 LEU A CA 1
ATOM 1605 C C . LEU A 1 197 ? -6.345 -13.776 -11.986 1.00 76.94 197 LEU A C 1
ATOM 1607 O O . LEU A 1 197 ? -7.484 -13.468 -12.338 1.00 76.94 197 LEU A O 1
ATOM 1611 N N . VAL A 1 198 ? -5.985 -13.837 -10.700 1.00 77.81 198 VAL A N 1
ATOM 1612 C CA . VAL A 1 198 ? -6.902 -13.510 -9.601 1.00 77.81 198 VAL A CA 1
ATOM 1613 C C . VAL A 1 198 ? -7.421 -12.082 -9.756 1.00 77.81 198 VAL A C 1
ATOM 1615 O O . VAL A 1 198 ? -8.630 -11.878 -9.713 1.00 77.81 198 VAL A O 1
ATOM 1618 N N . PHE A 1 199 ? -6.551 -11.103 -10.008 1.00 79.25 199 PHE A N 1
ATOM 1619 C CA . PHE A 1 199 ? -6.960 -9.715 -10.212 1.00 79.25 199 PHE A CA 1
ATOM 1620 C C . PHE A 1 199 ? -7.899 -9.548 -11.413 1.00 79.25 199 PHE A C 1
ATOM 1622 O O . PHE A 1 199 ? -8.908 -8.859 -11.289 1.00 79.25 199 PHE A O 1
ATOM 1629 N N . ALA A 1 200 ? -7.633 -10.217 -12.540 1.00 74.81 200 ALA A N 1
ATOM 1630 C CA . ALA A 1 200 ? -8.512 -10.218 -13.709 1.00 74.81 200 ALA A CA 1
A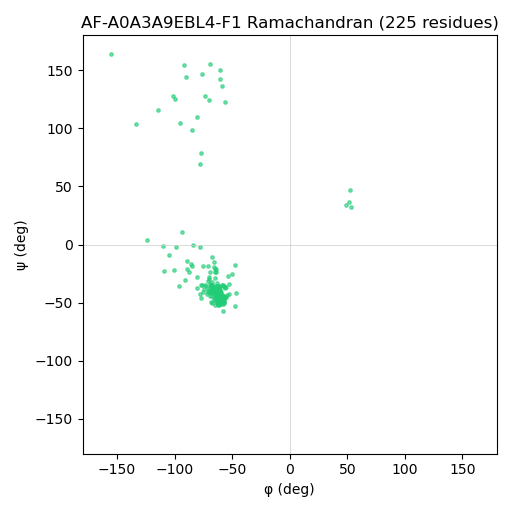TOM 1631 C C . ALA A 1 200 ? -9.919 -10.704 -13.341 1.00 74.81 200 ALA A C 1
ATOM 1633 O O . ALA A 1 200 ? -10.916 -10.044 -13.634 1.00 74.81 200 ALA A O 1
ATOM 1634 N N . VAL A 1 201 ? -9.993 -11.841 -12.646 1.00 73.38 201 VAL A N 1
ATOM 1635 C CA . VAL A 1 201 ? -11.257 -12.414 -12.178 1.00 73.38 201 VAL A CA 1
ATOM 1636 C C . VAL A 1 201 ? -11.948 -11.442 -11.223 1.00 73.38 201 VAL A C 1
ATOM 1638 O O . VAL A 1 201 ? -13.121 -11.148 -11.412 1.00 73.38 201 VAL A O 1
ATOM 1641 N N . LEU A 1 202 ? -11.239 -10.882 -10.241 1.00 70.94 202 LEU A N 1
ATOM 1642 C CA . LEU A 1 202 ? -11.810 -9.922 -9.291 1.00 70.94 202 LEU A CA 1
ATOM 1643 C C . LEU A 1 202 ? -12.328 -8.643 -9.961 1.00 70.94 202 LEU A C 1
ATOM 1645 O O . LEU A 1 202 ? -13.353 -8.109 -9.542 1.00 70.94 202 LEU A O 1
ATOM 1649 N N . PHE A 1 203 ? -11.637 -8.164 -10.991 1.00 69.62 203 PHE A N 1
ATOM 1650 C CA . PHE A 1 203 ? -11.973 -6.926 -11.680 1.00 69.62 203 PHE A CA 1
ATOM 1651 C C . PHE A 1 203 ? -13.150 -7.092 -12.653 1.00 69.62 203 PHE A C 1
ATOM 1653 O O . PHE A 1 203 ? -14.034 -6.238 -12.699 1.00 69.62 203 PHE A O 1
ATOM 1660 N N . PHE A 1 204 ? -13.185 -8.189 -13.417 1.00 67.81 204 PHE A N 1
ATOM 1661 C CA . PHE A 1 204 ? -14.218 -8.424 -14.433 1.00 67.81 204 PHE A CA 1
ATOM 1662 C C . PHE A 1 204 ? -15.463 -9.146 -13.900 1.00 67.81 204 PHE A C 1
ATOM 1664 O O . PHE A 1 204 ? -16.531 -9.045 -14.507 1.00 67.81 204 PHE A O 1
ATOM 1671 N N . VAL A 1 205 ? -15.371 -9.866 -12.777 1.00 66.62 205 VAL A N 1
ATOM 1672 C CA . VAL A 1 205 ? -16.539 -10.530 -12.186 1.00 66.62 205 VAL A CA 1
ATOM 1673 C C . VAL A 1 205 ? -17.453 -9.485 -11.521 1.00 66.62 205 VAL A C 1
ATOM 1675 O O . VAL A 1 205 ? -17.007 -8.703 -10.681 1.00 66.62 205 VAL A O 1
ATOM 1678 N N . PRO A 1 206 ? -18.763 -9.460 -11.831 1.00 57.69 206 PRO A N 1
ATOM 1679 C CA . PRO A 1 206 ? -19.687 -8.503 -11.233 1.00 57.69 206 PRO A CA 1
ATOM 1680 C C . PRO A 1 206 ? -19.733 -8.612 -9.702 1.00 57.69 206 PRO A C 1
ATOM 1682 O O . PRO A 1 206 ? -19.894 -9.707 -9.154 1.00 57.69 206 PRO A O 1
ATOM 1685 N N . ARG A 1 207 ? -19.723 -7.467 -8.998 1.00 55.12 207 ARG A N 1
ATOM 1686 C CA . ARG A 1 207 ? -19.832 -7.369 -7.519 1.00 55.12 207 ARG A CA 1
ATOM 1687 C C . ARG A 1 207 ? -21.002 -8.172 -6.919 1.00 55.12 207 ARG A C 1
ATOM 1689 O O . ARG A 1 207 ? -20.939 -8.593 -5.767 1.00 55.12 207 ARG A O 1
ATOM 1696 N N . GLY A 1 208 ? -22.063 -8.429 -7.691 1.00 53.09 208 GLY A N 1
ATOM 1697 C CA . GLY A 1 208 ? -23.199 -9.265 -7.281 1.00 53.09 208 GLY A CA 1
ATOM 1698 C C . GLY A 1 208 ? -22.854 -10.742 -7.037 1.00 53.09 208 GLY A C 1
ATOM 1699 O O . GLY A 1 208 ? -23.477 -11.376 -6.188 1.00 53.09 208 GLY A O 1
ATOM 1700 N N . ILE A 1 209 ? -21.837 -11.281 -7.715 1.00 55.97 209 ILE A N 1
ATOM 1701 C CA . ILE A 1 209 ? -21.377 -12.669 -7.541 1.00 55.97 209 ILE A CA 1
ATOM 1702 C C . ILE A 1 209 ? -20.545 -12.801 -6.254 1.00 55.97 209 ILE A C 1
ATOM 1704 O O . ILE A 1 209 ? -20.692 -13.782 -5.525 1.00 55.97 209 ILE A O 1
ATOM 1708 N N . PHE A 1 210 ? -19.776 -11.764 -5.900 1.00 49.28 210 PHE A N 1
ATOM 1709 C CA . PHE A 1 210 ? -18.976 -11.694 -4.668 1.00 49.28 210 PHE A CA 1
ATOM 1710 C C . PHE A 1 210 ? -19.799 -11.678 -3.374 1.00 49.28 210 PHE A C 1
ATOM 1712 O O . PHE A 1 210 ? -19.297 -12.078 -2.326 1.00 49.28 210 PHE A O 1
ATOM 1719 N N . LYS A 1 211 ? -21.083 -11.294 -3.425 1.00 50.50 211 LYS A N 1
ATOM 1720 C CA . LYS A 1 211 ? -21.986 -11.380 -2.260 1.00 50.50 211 LYS A CA 1
ATOM 1721 C C . LYS A 1 211 ? -22.260 -12.823 -1.813 1.00 50.50 211 LYS A C 1
ATOM 1723 O O . LYS A 1 211 ? -22.759 -13.041 -0.707 1.00 50.50 211 LYS A O 1
ATOM 1728 N N . LYS A 1 212 ? -21.945 -13.829 -2.637 1.00 55.19 212 LYS A N 1
ATOM 1729 C CA . LYS A 1 212 ? -22.071 -15.238 -2.253 1.00 55.19 212 LYS A CA 1
ATOM 1730 C C . LYS A 1 212 ? -20.861 -15.642 -1.405 1.00 55.19 212 LYS A C 1
ATOM 1732 O O . LYS A 1 212 ? -19.763 -15.821 -1.923 1.00 55.19 212 LYS A O 1
ATOM 1737 N N . LYS A 1 213 ? -21.095 -15.875 -0.104 1.00 49.62 213 LYS A N 1
ATOM 1738 C CA . LYS A 1 213 ? -20.104 -16.310 0.912 1.00 49.62 213 LYS A CA 1
ATOM 1739 C C . LYS A 1 213 ? -19.199 -17.488 0.493 1.00 49.62 213 LYS A C 1
ATOM 1741 O O . LYS A 1 213 ? -18.175 -17.713 1.127 1.00 49.62 213 LYS A O 1
ATOM 1746 N N . GLY A 1 214 ? -19.571 -18.249 -0.539 1.00 56.81 214 GLY A N 1
ATOM 1747 C CA . GLY A 1 214 ? -18.787 -19.364 -1.073 1.00 56.81 214 GLY A CA 1
ATOM 1748 C C . GLY A 1 214 ? -17.476 -18.945 -1.742 1.00 56.81 214 GLY A C 1
ATOM 1749 O O . GLY A 1 214 ? -16.467 -19.598 -1.513 1.00 56.81 214 GLY A O 1
ATOM 1750 N N . LEU A 1 215 ? -17.452 -17.841 -2.497 1.00 52.88 215 LEU A N 1
ATOM 1751 C CA . LEU A 1 215 ? -16.240 -17.410 -3.209 1.00 52.88 215 LEU A CA 1
ATOM 1752 C C . LEU A 1 215 ? -15.169 -16.889 -2.238 1.00 52.88 215 LEU A C 1
ATOM 1754 O O . LEU A 1 215 ? -13.999 -17.225 -2.376 1.00 52.88 215 LEU A O 1
ATOM 1758 N N . TYR A 1 216 ? -15.586 -16.155 -1.201 1.00 50.47 216 TYR A N 1
ATOM 1759 C CA . TYR A 1 216 ? -14.707 -15.722 -0.110 1.00 50.47 216 TYR A CA 1
ATOM 1760 C C . TYR A 1 216 ? -14.091 -16.917 0.633 1.00 50.47 216 TYR A C 1
ATOM 1762 O O . TYR A 1 216 ? -12.881 -16.961 0.814 1.00 50.47 216 TYR A O 1
ATOM 1770 N N . LYS A 1 217 ? -14.897 -17.932 0.986 1.00 54.28 217 LYS A N 1
ATOM 1771 C CA . LYS A 1 217 ? -14.403 -19.168 1.623 1.00 54.28 217 LYS A CA 1
ATOM 1772 C C . LYS A 1 217 ? -13.434 -19.952 0.736 1.00 54.28 217 LYS A C 1
ATOM 1774 O O . LYS A 1 217 ? -12.498 -20.547 1.253 1.00 54.28 217 LYS A O 1
ATOM 1779 N N . LEU A 1 218 ? -13.663 -19.955 -0.575 1.00 56.41 218 LEU A N 1
ATOM 1780 C CA . LEU A 1 218 ? -12.832 -20.654 -1.552 1.00 56.41 218 LEU A CA 1
ATOM 1781 C C . LEU A 1 218 ? -11.477 -19.950 -1.727 1.00 56.41 218 LEU A C 1
ATOM 1783 O O . LEU A 1 218 ? -10.447 -20.611 -1.681 1.00 56.41 218 LEU A O 1
ATOM 1787 N N . LEU A 1 219 ? -11.465 -18.614 -1.805 1.00 52.16 219 LEU A N 1
ATOM 1788 C CA . LEU A 1 219 ? -10.235 -17.810 -1.791 1.00 52.16 219 LEU A CA 1
ATOM 1789 C C . LEU A 1 219 ? -9.444 -17.991 -0.485 1.00 52.16 219 LEU A C 1
ATOM 1791 O O . LEU A 1 219 ? -8.226 -18.139 -0.532 1.00 52.16 219 LEU A O 1
ATOM 1795 N N . LEU A 1 220 ? -10.133 -18.057 0.661 1.00 47.66 220 LEU A N 1
ATOM 1796 C CA . LEU A 1 220 ? -9.517 -18.331 1.964 1.00 47.66 220 LEU A CA 1
ATOM 1797 C C . LEU A 1 220 ? -8.864 -19.722 1.996 1.00 47.66 220 LEU A C 1
ATOM 1799 O O . LEU A 1 220 ? -7.704 -19.836 2.376 1.00 47.66 220 LEU A O 1
ATOM 1803 N N . LEU A 1 221 ? -9.559 -20.752 1.502 1.00 48.56 221 LEU A N 1
ATOM 1804 C CA . LEU A 1 221 ? -9.028 -22.115 1.371 1.00 48.56 221 LEU A CA 1
ATOM 1805 C C . LEU A 1 221 ? -7.788 -22.181 0.468 1.00 48.56 221 LEU A C 1
ATOM 1807 O O . LEU A 1 221 ? -6.792 -22.794 0.845 1.00 48.56 221 LEU A O 1
ATOM 1811 N N . PHE A 1 222 ? -7.809 -21.516 -0.690 1.00 46.09 222 PHE A N 1
ATOM 1812 C CA . PHE A 1 222 ? -6.641 -21.456 -1.575 1.00 46.09 222 PHE A CA 1
ATOM 1813 C C . PHE A 1 222 ? -5.463 -20.710 -0.938 1.00 46.09 222 PHE A C 1
ATOM 1815 O O . PHE A 1 222 ? -4.322 -21.130 -1.113 1.00 46.09 222 PHE A O 1
ATOM 1822 N N . SER A 1 223 ? -5.726 -19.657 -0.156 1.00 41.59 223 SER A N 1
ATOM 1823 C CA . SER A 1 223 ? -4.673 -18.925 0.560 1.00 41.59 223 SER A CA 1
ATOM 1824 C C . SER A 1 223 ? -4.051 -19.721 1.712 1.00 41.59 223 SER A C 1
ATOM 1826 O O . SER A 1 223 ? -2.881 -19.523 2.013 1.00 41.59 223 SER A O 1
ATOM 1828 N N . THR A 1 224 ? -4.795 -20.652 2.320 1.00 41.75 224 THR A N 1
ATOM 1829 C CA . THR A 1 224 ? -4.291 -21.510 3.406 1.00 41.75 224 THR A CA 1
ATOM 1830 C C . THR A 1 224 ? -3.606 -22.787 2.922 1.00 41.75 224 THR A C 1
ATOM 1832 O O . THR A 1 224 ? -2.806 -23.346 3.656 1.00 41.75 224 THR A O 1
ATOM 1835 N N . ILE A 1 225 ? -3.916 -23.271 1.713 1.00 38.78 225 ILE A N 1
ATOM 1836 C CA . ILE A 1 225 ? -3.303 -24.488 1.140 1.00 38.78 225 ILE A CA 1
ATOM 1837 C C . ILE A 1 225 ? -1.966 -24.170 0.438 1.00 38.78 225 ILE A C 1
ATOM 1839 O O . ILE A 1 225 ? -1.158 -25.065 0.213 1.00 38.78 225 ILE A O 1
ATOM 1843 N N . GLY A 1 226 ? -1.723 -22.902 0.094 1.00 32.56 226 GLY A N 1
ATOM 1844 C CA . GLY A 1 226 ? -0.489 -22.442 -0.553 1.00 32.56 226 GLY A CA 1
ATOM 1845 C C . GLY A 1 226 ? 0.605 -21.921 0.387 1.00 32.56 226 GLY A C 1
ATOM 1846 O O . GLY A 1 226 ? 1.541 -21.301 -0.118 1.00 32.56 226 GLY A O 1
ATOM 1847 N N . ALA A 1 227 ? 0.467 -22.111 1.705 1.00 29.89 227 ALA A N 1
ATOM 1848 C CA . ALA A 1 227 ? 1.445 -21.722 2.727 1.00 29.89 227 ALA A CA 1
ATOM 1849 C C . ALA A 1 227 ? 2.252 -22.929 3.221 1.00 29.89 227 ALA A C 1
ATOM 1851 O O . ALA A 1 227 ? 1.635 -24.000 3.419 1.00 29.89 227 ALA A O 1
#

pLDDT: mean 83.11, std 13.36, range [29.89, 96.25]

Foldseek 3Di:
DVLVVVLLVLLVVLLVLLLVLCCQCQVDPVSNVVSVLCNLVSLLVSLVSQCVSQPVLVVCVVVVPPLSVVLVVQLVVLVVVCVVVVHDPSSSSVSNSVSSCVSCVPRGDDDPVSLLVSLVSLCVSLCVCLVDPDPVDQLLVSLVSNLVSLVSPLVNLVVVCVVVVDPVSVVVNVVSLVSSVVSNVVSVNVVSVVVNVVVVCVVPPDPVVVVPVVVVVVVVVVVVVVD

Secondary structure (DSSP, 8-state):
-HHHHHHHHHHHHHHHHHHHHHHHHHS-HHHHHHHHHHHHHHHHHHHHHHHHHHS-HHHHHHTT-HHHHHHHHHHHHHHHHHHHTT--HHHHHHHHHHHHHHHHTTT-PPPHHHHHHHHHHHHHHHHHHHHS--TTS-HHHHHHHHHHHHHHHHHHHHHHHHHHT-TTHHHHHHHHHHHHHHHHHHTT-HHHHHHHHHHHHHHHS-HHHHTSHHHHHHHHHHHHHT-

Sequence (227 aa):
MANMRKREYIDWASLLITITFLFLCFINHDNYEKAIPYASLGAFASLGLLFFNKIPFLSLLKKKDKELWLMIVADGLALFNLLYVNSGLGAFFTIGNLLLLLYMADKVEMTEAQMRTFCAIGVFFFLLWTLEIKWDYGSNQTGLVILTMLILTVLYLDMLKEKYKCFILFPAQVLAMVFGYVWIIWLRARCAWVGLLVFAVLFFVPRGIFKKKGLYKLLLLFSTIGA

Mean predicted aligned error: 7.82 Å

Nearest PDB structures (foldseek):
  8ffv-assembly1_D  TM=2.044E-01  e=5.854E+00  Homo sapiens

Radius of gyration: 18.7 Å; Cα contacts (8 Å, |Δi|>4): 188; chains: 1; bounding box: 45×42×49 Å